Protein AF-A0A8T4V2X8-F1 (afdb_monomer)

Foldseek 3Di:
DFQWKDLLVQQKTWGLAFDDFQAFPQCQQVVLVVVQWFFAQQQSVLSVLLLLLCVVVVNHWIARSVPRLPDTDDDPVSVVSCCQAFQCPPNHAKEFHFWAWAAACPAVVRIKIFGPWHQDPNHTDGPDIGGHHAADPDWFWAFSVAADPSNHGHGHDPDRDADTSGTAGEADADHQFGWIWGNPPHTYTHNHDDDPPRHSGDRPSGYGGRIMHRRPPSVVSVVVSVVVVVPD

Sequence (232 aa):
MSNSILVPQYGMGITQREMGLRRKWIDEPHHLDRYRLVMPVVPVFTRHFLNMIEAYNGNFELRPSDNFENSKLYGKRVRNLYDYFVIGNNGGSDTFLDAYFEPNEDGFMGLQVKSEHRFECGTVVAKNVELLEECLDQICFADLDSLNEQGFPTKMSEVQKYERGKNIYFVPPESGKVVRFRSYPVNVLNCRSIGPDDKPTNMDYRLGVLGCSEIPGFAQRWANSRSRKVYK

pLDDT: mean 89.95, std 12.82, range [40.84, 98.75]

Radius of gyration: 17.53 Å; Cα contacts (8 Å, |Δi|>4): 528; chains: 1; bounding box: 56×40×38 Å

Nearest PDB structures (foldseek):
  5bzc-assembly1_A  TM=2.252E-01  e=7.094E+00  Mus musculus

Structure (mmCIF, N/CA/C/O backbone):
data_AF-A0A8T4V2X8-F1
#
_entry.id   AF-A0A8T4V2X8-F1
#
loop_
_atom_site.group_PDB
_atom_site.id
_atom_site.type_symbol
_atom_site.label_atom_id
_atom_site.label_alt_id
_atom_site.label_comp_id
_atom_site.label_asym_id
_atom_site.label_entity_id
_atom_site.label_seq_id
_atom_site.pdbx_PDB_ins_code
_atom_site.Cartn_x
_atom_site.Cartn_y
_atom_site.Cartn_z
_atom_site.occupancy
_atom_site.B_iso_or_equiv
_atom_site.auth_seq_id
_atom_site.auth_comp_id
_atom_site.auth_asym_id
_atom_site.auth_atom_id
_atom_site.pdbx_PDB_model_num
ATOM 1 N N . MET A 1 1 ? -2.887 -23.709 9.257 1.00 48.00 1 MET A N 1
ATOM 2 C CA . MET A 1 1 ? -3.728 -22.513 9.497 1.00 48.00 1 MET A CA 1
ATOM 3 C C . MET A 1 1 ? -3.410 -21.523 8.394 1.00 48.00 1 MET A C 1
ATOM 5 O O . MET A 1 1 ? -2.238 -21.452 8.045 1.00 48.00 1 MET A O 1
ATOM 9 N N . SER A 1 2 ? -4.396 -20.808 7.844 1.00 61.00 2 SER A N 1
ATOM 10 C CA . SER A 1 2 ? -4.108 -19.813 6.805 1.00 61.00 2 SER A CA 1
ATOM 11 C C . SER A 1 2 ? -3.163 -18.740 7.315 1.00 61.00 2 SER A C 1
ATOM 13 O O . SER A 1 2 ? -3.449 -18.097 8.330 1.00 61.00 2 SER A O 1
ATOM 15 N N . ASN A 1 3 ? -2.080 -18.519 6.578 1.00 88.56 3 ASN A N 1
ATOM 16 C CA . ASN A 1 3 ? -1.123 -17.454 6.852 1.00 88.56 3 ASN A CA 1
ATOM 17 C C . ASN A 1 3 ? -1.447 -16.166 6.085 1.00 88.56 3 ASN A C 1
ATOM 19 O O . ASN A 1 3 ? -0.721 -15.187 6.241 1.00 88.56 3 ASN A O 1
ATOM 23 N N . SER A 1 4 ? -2.531 -16.138 5.298 1.00 95.00 4 SER A N 1
ATOM 24 C CA . SER A 1 4 ? -2.945 -14.960 4.534 1.00 95.00 4 SER A CA 1
ATOM 25 C C . SER A 1 4 ? -4.431 -14.620 4.664 1.00 95.00 4 SER A C 1
ATOM 27 O O . SER A 1 4 ? -5.284 -15.455 4.989 1.00 95.00 4 SER A O 1
ATOM 29 N 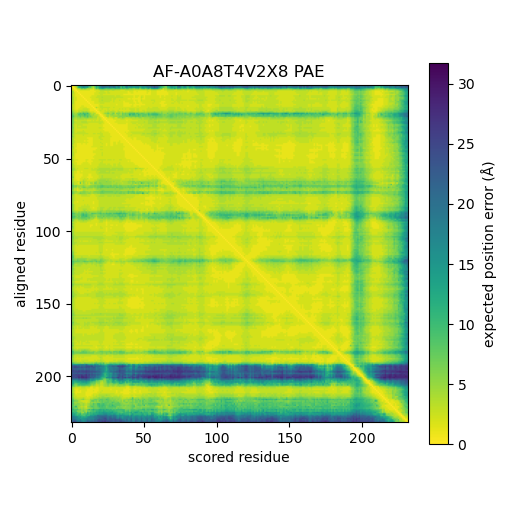N . ILE A 1 5 ? -4.719 -13.338 4.463 1.00 96.69 5 ILE A N 1
ATOM 30 C CA . ILE A 1 5 ? -6.028 -12.703 4.564 1.00 96.69 5 ILE A CA 1
ATOM 31 C C . ILE A 1 5 ? -6.504 -12.341 3.166 1.00 96.69 5 ILE A C 1
ATOM 33 O O . ILE A 1 5 ? -5.732 -11.835 2.359 1.00 96.69 5 ILE A O 1
ATOM 37 N N . LEU A 1 6 ? -7.777 -12.587 2.889 1.00 96.56 6 LEU A N 1
ATOM 38 C CA . LEU A 1 6 ? -8.413 -12.191 1.644 1.00 96.56 6 LEU A CA 1
ATOM 39 C C . LEU A 1 6 ? -8.544 -10.659 1.550 1.00 96.56 6 LEU A C 1
ATOM 41 O O . LEU A 1 6 ? -9.087 -10.020 2.452 1.00 96.56 6 LEU A O 1
ATOM 45 N N . VAL A 1 7 ? -8.142 -10.105 0.408 1.00 97.12 7 VAL A N 1
ATOM 46 C CA . VAL A 1 7 ? -8.455 -8.755 -0.069 1.00 97.12 7 VAL A CA 1
ATOM 47 C C . VAL A 1 7 ? -9.442 -8.907 -1.233 1.00 97.12 7 VAL A C 1
ATOM 49 O O . VAL A 1 7 ? -9.034 -9.075 -2.385 1.00 97.12 7 VAL A O 1
ATOM 52 N N . PRO A 1 8 ? -10.758 -8.936 -0.957 1.00 95.06 8 PRO A N 1
ATOM 53 C CA . PRO A 1 8 ? -11.739 -9.381 -1.942 1.00 95.06 8 PRO A CA 1
ATOM 54 C C . PRO A 1 8 ? -11.875 -8.443 -3.142 1.00 95.06 8 PRO A C 1
ATOM 56 O O . PRO A 1 8 ? -12.262 -8.898 -4.209 1.00 95.06 8 PRO A O 1
ATOM 59 N N . GLN A 1 9 ? -11.547 -7.161 -2.991 1.00 95.19 9 GLN A N 1
ATOM 60 C CA . GLN A 1 9 ? -11.606 -6.177 -4.074 1.00 95.19 9 GLN A CA 1
ATOM 61 C C . GLN A 1 9 ? -10.636 -6.506 -5.219 1.00 95.19 9 GLN A C 1
ATOM 63 O O . GLN A 1 9 ? -10.916 -6.158 -6.358 1.00 95.19 9 GLN A O 1
ATOM 68 N N . TYR A 1 10 ? -9.551 -7.229 -4.922 1.00 95.81 10 TYR A N 1
ATOM 69 C CA . TYR A 1 10 ? -8.527 -7.619 -5.897 1.00 95.81 10 TYR A CA 1
ATOM 70 C C . TYR A 1 10 ? -8.438 -9.136 -6.097 1.00 95.81 10 TYR A C 1
ATOM 72 O O . TYR A 1 10 ? -7.599 -9.615 -6.849 1.00 95.81 10 TYR A O 1
ATOM 80 N N . GLY A 1 11 ? -9.260 -9.926 -5.395 1.00 95.75 11 GLY A N 1
ATOM 81 C CA . GLY A 1 11 ? -9.166 -11.387 -5.438 1.00 95.75 11 GLY A CA 1
ATOM 82 C C . GLY A 1 11 ? -7.808 -11.937 -4.993 1.00 95.75 11 GLY A C 1
ATOM 83 O O . GLY A 1 11 ? -7.392 -12.999 -5.453 1.00 95.75 11 GLY A O 1
ATOM 84 N N . MET A 1 12 ? -7.122 -11.227 -4.095 1.00 96.69 12 MET A N 1
ATOM 85 C CA . MET A 1 12 ? -5.791 -11.593 -3.613 1.00 96.69 12 MET A CA 1
ATOM 86 C C . MET A 1 12 ? -5.817 -12.049 -2.156 1.00 96.69 12 MET A C 1
ATOM 88 O O . MET A 1 12 ? -6.630 -11.592 -1.356 1.00 96.69 12 MET A O 1
ATOM 92 N N . GLY A 1 13 ? -4.896 -12.932 -1.787 1.00 97.06 13 GLY A N 1
ATOM 93 C CA . GLY A 1 13 ? -4.529 -13.210 -0.405 1.00 97.06 13 GLY A CA 1
ATOM 94 C C . GLY A 1 13 ? -3.205 -12.534 -0.056 1.00 97.06 13 GLY A C 1
ATOM 95 O O . GLY A 1 13 ? -2.240 -12.719 -0.789 1.00 97.06 13 GLY A O 1
ATOM 96 N N . ILE A 1 14 ? -3.137 -11.823 1.069 1.00 97.38 14 ILE A N 1
ATOM 97 C CA . ILE A 1 14 ? -1.921 -11.165 1.587 1.00 97.38 14 ILE A CA 1
ATOM 98 C C . ILE A 1 14 ? -1.491 -11.781 2.920 1.00 97.38 14 ILE A C 1
ATOM 100 O O . ILE A 1 14 ? -2.341 -12.053 3.774 1.00 97.38 14 ILE A O 1
ATOM 104 N N . THR A 1 15 ? -0.201 -12.066 3.111 1.00 96.38 15 THR A N 1
ATOM 105 C CA . THR A 1 15 ? 0.292 -12.678 4.355 1.00 96.38 15 THR A CA 1
ATOM 106 C C . THR A 1 15 ? 0.067 -11.776 5.570 1.00 96.38 15 THR A C 1
ATOM 108 O O . THR A 1 15 ? 0.092 -10.556 5.489 1.00 96.38 15 THR A O 1
ATOM 111 N N . GLN A 1 16 ? -0.144 -12.381 6.741 1.00 94.06 16 GLN A N 1
ATOM 112 C CA . GLN A 1 16 ? -0.364 -11.655 8.008 1.00 94.06 16 GLN A CA 1
ATOM 113 C C . GLN A 1 16 ? 0.927 -11.082 8.626 1.00 94.06 16 GLN A C 1
ATOM 115 O O . GLN A 1 16 ? 0.882 -10.373 9.637 1.00 94.06 16 GLN A O 1
ATOM 120 N N . ARG A 1 17 ? 2.076 -11.478 8.076 1.00 92.81 17 ARG A N 1
ATOM 121 C CA . ARG A 1 17 ? 3.428 -11.131 8.513 1.00 92.81 17 ARG A CA 1
ATOM 122 C C . ARG A 1 17 ? 4.341 -11.038 7.301 1.00 92.81 17 ARG A C 1
ATOM 124 O O . ARG A 1 17 ? 4.113 -11.711 6.292 1.00 92.81 17 ARG A O 1
ATOM 131 N N . GLU A 1 18 ? 5.366 -10.222 7.443 1.00 92.50 18 GLU A N 1
ATOM 132 C CA . GLU A 1 18 ? 6.398 -9.987 6.457 1.00 92.50 18 GLU A CA 1
ATOM 133 C C . GLU A 1 18 ? 7.278 -11.224 6.297 1.00 92.50 18 GLU A C 1
ATOM 135 O O . GLU A 1 18 ? 7.622 -11.928 7.250 1.00 92.50 18 GLU A O 1
ATOM 140 N N . MET A 1 19 ? 7.659 -11.466 5.054 1.00 90.19 19 MET A N 1
ATOM 141 C CA . MET A 1 19 ? 8.676 -12.417 4.639 1.00 90.19 19 MET A CA 1
ATOM 142 C C . MET A 1 19 ? 9.919 -11.640 4.194 1.00 90.19 19 MET A C 1
ATOM 144 O O . MET A 1 19 ? 9.875 -10.421 4.062 1.00 90.19 19 MET A O 1
ATOM 148 N N . GLY A 1 20 ? 11.039 -12.327 3.973 1.00 79.38 20 GLY A N 1
ATOM 149 C CA . GLY A 1 20 ? 12.186 -11.691 3.316 1.00 79.38 20 GLY A CA 1
ATOM 150 C C . GLY A 1 20 ? 12.923 -10.620 4.124 1.00 79.38 20 GLY A C 1
ATOM 151 O O . GLY A 1 20 ? 13.667 -9.854 3.530 1.00 79.38 20 GLY A O 1
ATOM 152 N N . LEU A 1 21 ? 12.785 -10.582 5.458 1.00 81.00 21 LEU A N 1
ATOM 153 C CA . LEU A 1 21 ? 13.476 -9.589 6.295 1.00 81.00 21 LEU A CA 1
ATOM 154 C C . LEU A 1 21 ? 14.962 -9.444 5.921 1.00 81.00 21 LEU A C 1
ATOM 156 O O . LEU A 1 21 ? 15.661 -10.445 5.732 1.00 81.00 21 LEU A O 1
ATOM 160 N N . ARG A 1 22 ? 15.454 -8.196 5.920 1.00 80.12 22 ARG A N 1
ATOM 161 C CA . ARG A 1 22 ? 16.859 -7.831 5.631 1.00 80.12 22 ARG A CA 1
ATOM 162 C C . ARG A 1 22 ? 17.278 -8.018 4.169 1.00 80.12 22 ARG A C 1
ATOM 164 O O . ARG A 1 22 ? 18.452 -8.278 3.901 1.00 80.12 22 ARG A O 1
ATOM 171 N N . ARG A 1 23 ? 16.349 -7.879 3.225 1.00 83.12 23 ARG A N 1
ATOM 172 C CA . ARG A 1 23 ? 16.638 -7.884 1.784 1.00 83.12 23 ARG A CA 1
ATOM 173 C C . ARG A 1 23 ? 16.451 -6.501 1.173 1.00 83.12 23 ARG A C 1
ATOM 175 O O . ARG A 1 23 ? 15.811 -5.621 1.748 1.00 83.12 23 ARG A O 1
ATOM 182 N N . LYS A 1 24 ? 17.036 -6.319 -0.011 1.00 86.00 24 LYS A N 1
ATOM 183 C CA . LYS A 1 24 ? 16.758 -5.154 -0.845 1.00 86.00 24 LYS A CA 1
ATOM 184 C C . LYS A 1 24 ? 15.432 -5.364 -1.544 1.00 86.00 24 LYS A C 1
ATOM 186 O O . LYS A 1 24 ? 15.193 -6.452 -2.048 1.00 86.00 24 LYS A O 1
ATOM 191 N N . TRP A 1 25 ? 14.658 -4.292 -1.683 1.00 89.50 25 TRP A N 1
ATOM 192 C CA . TRP A 1 25 ? 13.436 -4.277 -2.492 1.00 89.50 25 TRP A CA 1
ATOM 193 C C . TRP A 1 25 ? 13.622 -4.951 -3.863 1.00 89.50 25 TRP A C 1
ATOM 195 O O . TRP A 1 25 ? 12.819 -5.787 -4.248 1.00 89.50 25 TRP A O 1
ATOM 205 N N . ILE A 1 26 ? 14.732 -4.671 -4.561 1.00 88.69 26 ILE A N 1
ATOM 206 C CA . ILE A 1 26 ? 15.006 -5.241 -5.893 1.00 88.69 26 ILE A CA 1
ATOM 207 C C . ILE A 1 26 ? 15.237 -6.761 -5.874 1.00 88.69 26 ILE A C 1
ATOM 209 O O . ILE A 1 26 ? 15.048 -7.426 -6.886 1.00 88.69 26 ILE A O 1
ATOM 213 N N . ASP A 1 27 ? 15.619 -7.326 -4.728 1.00 90.12 27 ASP A N 1
ATOM 214 C CA . ASP A 1 27 ? 15.833 -8.765 -4.566 1.00 90.12 27 ASP A CA 1
ATOM 215 C C . ASP A 1 27 ? 14.540 -9.498 -4.157 1.00 90.12 27 ASP A C 1
ATOM 217 O O . ASP A 1 27 ? 14.472 -10.729 -4.242 1.00 90.12 27 ASP A O 1
ATOM 221 N N . GLU A 1 28 ? 13.515 -8.769 -3.700 1.00 91.62 28 GLU A N 1
ATOM 222 C CA . GLU A 1 28 ? 12.270 -9.351 -3.193 1.00 91.62 28 GLU A CA 1
ATOM 223 C C . GLU A 1 28 ? 11.468 -10.097 -4.263 1.00 91.62 28 GLU A C 1
ATOM 225 O O . GLU A 1 28 ? 11.035 -11.213 -3.967 1.00 91.62 28 GLU A O 1
ATOM 230 N N . PRO A 1 29 ? 11.315 -9.605 -5.513 1.00 93.06 29 PRO A N 1
ATOM 231 C CA . PRO A 1 29 ? 10.624 -10.363 -6.556 1.00 93.06 29 PRO A CA 1
ATOM 232 C C . PRO A 1 29 ? 11.211 -11.764 -6.763 1.00 93.06 29 PRO A C 1
ATOM 234 O O . PRO A 1 29 ? 10.473 -12.743 -6.805 1.00 93.06 29 PRO A O 1
ATOM 237 N N . HIS A 1 30 ? 12.542 -11.893 -6.798 1.00 92.94 30 HIS A N 1
ATOM 238 C CA . HIS A 1 30 ? 13.211 -13.194 -6.902 1.00 92.94 30 HIS A CA 1
ATOM 239 C C . HIS A 1 30 ? 13.010 -14.055 -5.647 1.00 92.94 30 HIS A C 1
ATOM 241 O O . HIS A 1 30 ? 12.881 -15.278 -5.734 1.00 92.94 30 HIS A O 1
ATOM 247 N N . HIS A 1 31 ? 12.999 -13.449 -4.458 1.00 92.44 31 HIS A N 1
ATOM 248 C CA . HIS A 1 31 ? 12.757 -14.186 -3.223 1.00 92.44 31 HIS A CA 1
ATOM 249 C C . HIS A 1 31 ? 11.334 -14.756 -3.157 1.00 92.44 31 HIS A C 1
ATOM 251 O O . HIS A 1 31 ? 11.166 -15.928 -2.810 1.00 92.44 31 HIS A O 1
ATOM 257 N N . LEU A 1 32 ? 10.336 -13.936 -3.487 1.00 93.19 32 LEU A N 1
ATOM 258 C CA . LEU A 1 32 ? 8.915 -14.266 -3.408 1.00 93.19 32 LEU A CA 1
ATOM 259 C C . LEU A 1 32 ? 8.478 -15.242 -4.503 1.00 93.19 32 LEU A C 1
ATOM 261 O O . LEU A 1 32 ? 7.655 -16.118 -4.228 1.00 93.19 32 LEU A O 1
ATOM 265 N N . ASP A 1 33 ? 9.093 -15.179 -5.686 1.00 92.75 33 ASP A N 1
ATOM 266 C CA . ASP A 1 33 ? 8.838 -16.107 -6.794 1.00 92.75 33 ASP A CA 1
ATOM 267 C C . ASP A 1 33 ? 9.018 -17.583 -6.383 1.00 92.75 33 ASP A C 1
ATOM 269 O O . ASP A 1 33 ? 8.198 -18.441 -6.712 1.00 92.75 33 ASP A O 1
ATOM 273 N N . ARG A 1 34 ? 9.994 -17.877 -5.508 1.00 92.50 34 ARG A N 1
ATOM 274 C CA . ARG A 1 34 ? 10.227 -19.230 -4.951 1.00 92.50 34 ARG A CA 1
ATOM 275 C C . ARG A 1 34 ? 9.026 -19.804 -4.199 1.00 92.50 34 ARG A C 1
ATOM 277 O O . ARG A 1 34 ? 8.927 -21.017 -4.029 1.00 92.50 34 ARG A O 1
ATOM 284 N N . TYR A 1 35 ? 8.138 -18.934 -3.729 1.00 92.81 35 TYR A N 1
ATOM 285 C CA . TYR A 1 35 ? 6.919 -19.280 -3.006 1.00 92.81 35 TYR A CA 1
ATOM 286 C C . TYR A 1 35 ? 5.657 -19.032 -3.837 1.00 92.81 35 TYR A C 1
ATOM 288 O O . TYR A 1 35 ? 4.557 -19.194 -3.311 1.00 92.81 35 TYR A O 1
ATOM 296 N N . ARG A 1 36 ? 5.801 -18.657 -5.118 1.00 93.12 36 ARG A N 1
ATOM 297 C CA . ARG A 1 36 ? 4.710 -18.187 -5.987 1.00 93.12 36 ARG A CA 1
ATOM 298 C C . ARG A 1 36 ? 3.954 -17.011 -5.368 1.00 93.12 36 ARG A C 1
ATOM 300 O O . ARG A 1 36 ? 2.728 -16.938 -5.436 1.00 93.12 36 ARG A O 1
ATOM 307 N N . LEU A 1 37 ? 4.700 -16.133 -4.706 1.00 95.38 37 LEU A N 1
ATOM 308 C CA . LEU A 1 37 ? 4.194 -14.911 -4.106 1.00 95.38 37 LEU A CA 1
ATOM 309 C C . LEU A 1 37 ? 4.711 -13.706 -4.881 1.00 95.38 37 LEU A C 1
ATOM 311 O O . LEU A 1 37 ? 5.710 -13.777 -5.595 1.00 95.38 37 LEU A O 1
ATOM 315 N N . VAL A 1 38 ? 4.034 -12.584 -4.692 1.00 95.94 38 VAL A N 1
ATOM 316 C CA . VAL A 1 38 ? 4.392 -11.295 -5.278 1.00 95.94 38 VAL A CA 1
ATOM 317 C C . VAL A 1 38 ? 4.388 -10.218 -4.205 1.00 95.94 38 VAL A C 1
ATOM 319 O O . VAL A 1 38 ? 3.780 -10.389 -3.145 1.00 95.94 38 VAL A O 1
ATOM 322 N N . MET A 1 39 ? 5.078 -9.111 -4.455 1.00 95.88 39 MET A N 1
ATOM 323 C CA . MET A 1 39 ? 4.977 -7.947 -3.582 1.00 95.88 39 MET A CA 1
ATOM 324 C C . MET A 1 39 ? 3.577 -7.315 -3.713 1.00 95.88 39 MET A C 1
ATOM 326 O O . MET A 1 39 ? 2.982 -7.368 -4.792 1.00 95.88 39 MET A O 1
ATOM 330 N N . PRO A 1 40 ? 3.022 -6.728 -2.641 1.00 97.25 40 PRO A N 1
ATOM 331 C CA . PRO A 1 40 ? 1.753 -6.026 -2.722 1.00 97.25 40 PRO A CA 1
ATOM 332 C C . PRO A 1 40 ? 1.958 -4.704 -3.460 1.00 97.25 40 PRO A C 1
ATOM 334 O O . PRO A 1 40 ? 2.732 -3.856 -3.011 1.00 97.25 40 PRO A O 1
ATOM 337 N N . VAL A 1 41 ? 1.229 -4.491 -4.553 1.00 97.88 41 VAL A N 1
ATOM 338 C CA . VAL A 1 41 ? 1.090 -3.149 -5.128 1.00 97.88 41 VAL A CA 1
ATOM 339 C C . VAL A 1 41 ? 0.348 -2.242 -4.138 1.00 97.88 41 VAL A C 1
ATOM 341 O O . VAL A 1 41 ? -0.447 -2.713 -3.314 1.00 97.88 41 VAL A O 1
ATOM 344 N N . VAL A 1 42 ? 0.600 -0.933 -4.211 1.00 98.25 42 VAL A N 1
ATOM 345 C CA . VAL A 1 42 ? 0.008 0.072 -3.309 1.00 98.25 42 VAL A CA 1
ATOM 346 C C . VAL A 1 42 ? -1.515 -0.065 -3.154 1.00 98.25 42 VAL A C 1
ATOM 348 O O . VAL A 1 42 ? -1.956 -0.147 -2.005 1.00 98.25 42 VAL A O 1
ATOM 351 N N . PRO A 1 43 ? -2.328 -0.192 -4.224 1.00 98.25 43 PRO A N 1
ATOM 352 C CA . PRO A 1 43 ? -3.785 -0.232 -4.078 1.00 98.25 43 PRO A CA 1
ATOM 353 C C . PRO A 1 43 ? -4.300 -1.505 -3.384 1.00 98.25 43 PRO A C 1
ATOM 355 O O . PRO A 1 43 ? -5.305 -1.466 -2.664 1.00 98.25 43 PRO A O 1
ATOM 358 N N . VAL A 1 44 ? -3.594 -2.634 -3.524 1.00 98.19 44 VAL A N 1
ATOM 359 C CA . VAL A 1 44 ? -3.903 -3.880 -2.799 1.00 98.19 44 VAL A CA 1
ATOM 360 C C . VAL A 1 44 ? -3.596 -3.714 -1.313 1.00 98.19 44 VAL A C 1
ATOM 362 O O . VAL A 1 44 ? -4.413 -4.079 -0.462 1.00 98.19 44 VAL A O 1
ATOM 365 N N . PHE A 1 45 ? -2.431 -3.145 -0.993 1.00 98.00 45 PHE A N 1
ATOM 366 C CA . PHE A 1 45 ? -2.012 -2.926 0.387 1.00 98.00 45 PHE A CA 1
ATOM 367 C C . PHE A 1 45 ? -2.915 -1.930 1.119 1.00 98.00 45 PHE A C 1
ATOM 369 O O . PHE A 1 45 ? -3.400 -2.235 2.209 1.00 98.00 45 PHE A O 1
ATOM 376 N N . THR A 1 46 ? -3.181 -0.757 0.539 1.00 97.69 46 THR A N 1
ATOM 377 C CA . THR A 1 46 ? -4.008 0.266 1.194 1.00 97.69 46 THR A CA 1
ATOM 378 C C . THR A 1 46 ? -5.423 -0.241 1.416 1.00 97.69 46 THR A C 1
ATOM 380 O O . THR A 1 46 ? -5.968 -0.079 2.507 1.00 97.69 46 THR A O 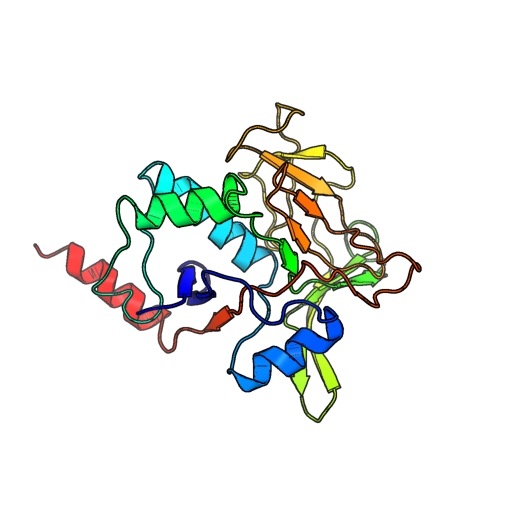1
ATOM 383 N N . ARG A 1 47 ? -5.992 -0.988 0.463 1.00 97.88 47 ARG A N 1
ATOM 384 C CA . ARG A 1 47 ? -7.282 -1.648 0.679 1.00 97.88 47 ARG A CA 1
ATOM 385 C C . ARG A 1 47 ? -7.234 -2.694 1.789 1.00 97.88 47 ARG A C 1
ATOM 387 O O . ARG A 1 47 ? -8.169 -2.770 2.582 1.00 97.88 47 ARG A O 1
ATOM 394 N N . HIS A 1 48 ? -6.174 -3.499 1.869 1.00 97.31 48 HIS A N 1
ATOM 395 C CA . HIS A 1 48 ? -5.999 -4.443 2.972 1.00 97.31 48 HIS A CA 1
ATOM 396 C C . HIS A 1 48 ? -5.966 -3.729 4.329 1.00 97.31 48 HIS A C 1
ATOM 398 O O . HIS A 1 48 ? -6.652 -4.151 5.262 1.00 97.31 48 HIS A O 1
ATOM 404 N N . PHE A 1 49 ? -5.219 -2.630 4.416 1.00 97.31 49 PHE A N 1
ATOM 405 C CA . PHE A 1 49 ? -5.118 -1.793 5.605 1.00 97.31 49 PHE A CA 1
ATOM 406 C C . PHE A 1 49 ? -6.481 -1.209 6.018 1.00 97.31 49 PHE A C 1
ATOM 408 O O . PHE A 1 49 ? -6.878 -1.354 7.175 1.00 97.31 49 PHE A O 1
ATOM 415 N N . LEU A 1 50 ? -7.252 -0.653 5.076 1.00 97.69 50 LEU A N 1
ATOM 416 C CA . LEU A 1 50 ? -8.610 -0.153 5.334 1.00 97.69 50 LEU A CA 1
ATOM 417 C C . LEU A 1 50 ? -9.557 -1.267 5.801 1.00 97.69 50 LEU A C 1
ATOM 419 O O . LEU A 1 50 ? -10.243 -1.107 6.809 1.00 97.69 50 LEU A O 1
ATOM 423 N N . ASN A 1 51 ? -9.518 -2.440 5.158 1.00 96.94 51 ASN A N 1
ATOM 424 C CA . ASN A 1 51 ? -10.313 -3.596 5.578 1.00 96.94 51 ASN A CA 1
ATOM 425 C C . ASN A 1 51 ? -9.998 -4.006 7.039 1.00 96.94 51 ASN A C 1
ATOM 427 O O . ASN A 1 51 ? -10.892 -4.485 7.738 1.00 96.94 51 ASN A O 1
ATOM 431 N N . MET A 1 52 ? -8.755 -3.836 7.531 1.00 96.19 52 MET A N 1
ATOM 432 C CA . MET A 1 52 ? -8.416 -4.087 8.947 1.00 96.19 52 MET A CA 1
ATOM 433 C C . MET A 1 52 ? -9.113 -3.098 9.885 1.00 96.19 52 MET A C 1
ATOM 435 O O . MET A 1 52 ? -9.634 -3.509 10.924 1.00 96.19 52 MET A O 1
ATOM 439 N N . ILE A 1 53 ? -9.110 -1.811 9.530 1.00 96.94 53 ILE A N 1
ATOM 440 C CA . ILE A 1 53 ? -9.753 -0.744 10.307 1.00 96.94 53 ILE A CA 1
ATOM 441 C C . ILE A 1 53 ? -11.262 -0.985 10.360 1.00 96.94 53 ILE A C 1
ATOM 443 O O . ILE A 1 53 ? -11.848 -1.045 11.443 1.00 96.94 53 ILE A O 1
ATOM 447 N N . GLU A 1 54 ? -11.887 -1.201 9.203 1.00 97.00 54 GLU A N 1
ATOM 448 C CA . GLU A 1 54 ? -13.319 -1.477 9.104 1.00 97.00 54 GLU A CA 1
ATOM 449 C C . GLU A 1 54 ? -13.708 -2.726 9.902 1.00 97.00 54 GLU A C 1
ATOM 451 O O . GLU A 1 54 ? -14.707 -2.720 10.621 1.00 97.00 54 GLU A O 1
ATOM 456 N N . ALA A 1 55 ? -12.907 -3.791 9.834 1.00 96.62 55 ALA A N 1
ATOM 457 C CA . ALA A 1 55 ? -13.188 -5.021 10.561 1.00 96.62 55 ALA A CA 1
ATOM 458 C C . ALA A 1 55 ? -13.058 -4.873 12.076 1.00 96.62 55 ALA A C 1
ATOM 460 O O . ALA A 1 55 ? -13.858 -5.447 12.816 1.00 96.62 55 ALA A O 1
ATOM 461 N N . TYR A 1 56 ? -12.081 -4.098 12.551 1.00 96.50 56 TYR A N 1
ATOM 462 C CA . TYR A 1 56 ? -11.957 -3.778 13.972 1.00 96.50 56 TYR A CA 1
ATOM 463 C C . TYR A 1 56 ? -13.183 -3.012 14.488 1.00 96.50 56 TYR A C 1
ATOM 465 O O . TYR A 1 56 ? -13.661 -3.288 15.588 1.00 96.50 56 TYR A O 1
ATOM 473 N N . ASN A 1 57 ? -13.738 -2.128 13.657 1.00 95.75 57 ASN A N 1
ATOM 474 C CA . ASN A 1 57 ? -14.960 -1.376 13.945 1.00 95.75 57 ASN A CA 1
ATOM 475 C C . ASN A 1 57 ? -16.254 -2.187 13.735 1.00 95.75 57 ASN A C 1
ATOM 477 O O . ASN A 1 57 ? -17.338 -1.678 13.999 1.00 95.75 57 ASN A O 1
ATOM 481 N N . GLY A 1 58 ? -16.164 -3.442 13.279 1.00 95.19 58 GLY A N 1
ATOM 482 C CA . GLY A 1 58 ? -17.322 -4.307 13.028 1.00 95.19 58 GLY A CA 1
ATOM 483 C C . GLY A 1 58 ? -18.037 -4.064 11.693 1.00 95.19 58 GLY A C 1
ATOM 484 O O . GLY A 1 58 ? -19.081 -4.665 11.455 1.00 95.19 58 GLY A O 1
ATOM 485 N N . ASN A 1 59 ? -17.467 -3.241 10.810 1.00 96.25 59 ASN A N 1
ATOM 486 C CA . ASN A 1 59 ? -18.049 -2.863 9.517 1.00 96.25 59 ASN A CA 1
ATOM 487 C C . ASN A 1 59 ? -17.610 -3.777 8.359 1.00 96.25 59 ASN A C 1
ATOM 489 O O . ASN A 1 59 ? -18.179 -3.709 7.272 1.00 96.25 59 ASN A O 1
ATOM 493 N N . PHE A 1 60 ? -16.625 -4.654 8.582 1.00 95.56 60 PHE A N 1
ATOM 494 C CA . PHE A 1 60 ? -16.110 -5.572 7.565 1.00 95.56 60 PHE A CA 1
ATOM 495 C C . PHE A 1 60 ? -15.785 -6.963 8.130 1.00 95.56 60 PHE A C 1
ATOM 497 O O . PHE A 1 60 ? -15.329 -7.117 9.262 1.00 95.56 60 PHE A O 1
ATOM 504 N N . GLU A 1 61 ? -15.992 -8.011 7.327 1.00 95.19 61 GLU A N 1
ATOM 505 C CA . GLU A 1 61 ? -15.687 -9.396 7.708 1.00 95.19 61 GLU A CA 1
ATOM 506 C C . GLU A 1 61 ? -14.346 -9.851 7.113 1.00 95.19 61 GLU A C 1
ATOM 508 O O . GLU A 1 61 ? -14.282 -10.234 5.942 1.00 95.19 61 GLU A O 1
ATOM 513 N N . LEU A 1 62 ? -13.285 -9.905 7.926 1.00 95.56 62 LEU A N 1
ATOM 514 C CA . LEU A 1 62 ? -12.020 -10.507 7.489 1.00 95.56 62 LEU A CA 1
ATOM 515 C C . LEU A 1 62 ? -12.145 -12.013 7.324 1.00 95.56 62 LEU A C 1
ATOM 517 O O . LEU A 1 62 ? -12.734 -12.715 8.151 1.00 95.56 62 LEU A O 1
ATOM 521 N N . ARG A 1 63 ? -11.531 -12.526 6.261 1.00 95.31 63 ARG A N 1
ATOM 522 C CA . ARG A 1 63 ? -11.572 -13.941 5.899 1.00 95.31 63 ARG A CA 1
ATOM 523 C C . ARG A 1 63 ? -10.165 -14.437 5.576 1.00 95.31 63 ARG A C 1
ATOM 525 O O . ARG A 1 63 ? -9.397 -13.698 4.963 1.00 95.31 63 ARG A O 1
ATOM 532 N N . PRO A 1 64 ? -9.804 -15.664 5.981 1.00 94.94 64 PRO A N 1
ATOM 533 C CA . PRO A 1 64 ? -8.586 -16.288 5.488 1.00 94.94 64 PRO A CA 1
ATOM 534 C C . PRO A 1 64 ? -8.721 -16.560 3.984 1.00 94.94 64 PRO A C 1
ATOM 536 O O . PRO A 1 64 ? -9.798 -16.924 3.522 1.00 94.94 64 PRO A O 1
ATOM 539 N N . SER A 1 65 ? -7.644 -16.383 3.226 1.00 93.38 65 SER A N 1
ATOM 540 C CA . SER A 1 65 ? -7.613 -16.573 1.764 1.00 93.38 65 SER A CA 1
ATOM 541 C C . SER A 1 65 ? -7.855 -18.025 1.312 1.00 93.38 65 SER A C 1
ATOM 543 O O . SER A 1 65 ? -8.506 -18.250 0.297 1.00 93.38 65 SER A O 1
ATOM 545 N N . ASP A 1 66 ? -7.371 -19.018 2.059 1.00 89.94 66 ASP A N 1
ATOM 546 C CA . ASP A 1 66 ? -7.457 -20.446 1.718 1.00 89.94 66 ASP A CA 1
ATOM 547 C C . ASP A 1 66 ? -8.871 -21.034 1.889 1.00 89.94 66 ASP A C 1
ATOM 549 O O . ASP A 1 66 ? -9.257 -21.970 1.191 1.00 89.94 66 ASP A O 1
ATOM 553 N N . ASN A 1 67 ? -9.666 -20.465 2.795 1.00 87.81 67 ASN A N 1
ATOM 554 C CA . ASN A 1 67 ? -10.991 -20.952 3.165 1.00 87.81 67 ASN A CA 1
ATOM 555 C C . ASN A 1 67 ? -11.989 -19.799 3.347 1.00 87.81 67 ASN A C 1
ATOM 557 O O . ASN A 1 67 ? -12.792 -19.778 4.286 1.00 87.81 67 ASN A O 1
ATOM 561 N N . PHE A 1 68 ? -11.933 -18.810 2.454 1.00 88.00 68 PHE A N 1
ATOM 562 C CA . PHE A 1 68 ? -12.756 -17.609 2.583 1.00 88.00 68 PHE A CA 1
ATOM 563 C C . PHE A 1 68 ? -14.259 -17.887 2.483 1.00 88.00 68 PHE A C 1
ATOM 565 O O . PHE A 1 68 ? -15.048 -17.093 2.978 1.00 88.00 68 PHE A O 1
ATOM 572 N N . GLU A 1 69 ? -14.692 -18.985 1.863 1.00 86.25 69 GLU A N 1
ATOM 573 C CA . GLU A 1 69 ? -16.119 -19.306 1.724 1.00 86.25 69 GLU A CA 1
ATOM 574 C C . GLU A 1 69 ? -16.751 -19.706 3.062 1.00 86.25 69 GLU A C 1
ATOM 576 O O . GLU A 1 69 ? -17.874 -19.294 3.362 1.00 86.25 69 GLU A O 1
ATOM 581 N N . ASN A 1 70 ? -16.009 -20.448 3.889 1.00 86.88 70 ASN A N 1
ATOM 582 C CA . ASN A 1 70 ? -16.551 -21.109 5.079 1.00 86.88 70 ASN A CA 1
ATOM 583 C C . ASN A 1 70 ? -16.011 -20.543 6.393 1.00 86.88 70 ASN A C 1
ATOM 585 O O . ASN A 1 70 ? -16.531 -20.869 7.458 1.00 86.88 70 ASN A O 1
ATOM 589 N N . SER A 1 71 ? -14.972 -19.707 6.343 1.00 89.62 71 SER A N 1
ATOM 590 C CA . SER A 1 71 ? -14.319 -19.181 7.536 1.00 89.62 71 SER A CA 1
ATOM 591 C C . SER A 1 71 ? -14.308 -17.661 7.551 1.00 89.62 71 SER A C 1
ATOM 593 O O . SER A 1 71 ? -14.112 -17.002 6.532 1.00 89.62 71 SER A O 1
ATOM 595 N N . LYS A 1 72 ? -14.447 -17.108 8.755 1.00 91.88 72 LYS A N 1
ATOM 596 C CA . LYS A 1 72 ? -14.218 -15.692 9.042 1.00 91.88 72 LYS A CA 1
ATOM 597 C C . LYS A 1 72 ? -13.323 -15.561 10.264 1.00 91.88 72 LYS A C 1
ATOM 599 O O . LYS A 1 72 ? -13.226 -16.482 11.077 1.00 91.88 72 LYS A O 1
ATOM 604 N N . LEU A 1 73 ? -12.647 -14.431 10.377 1.00 91.31 73 LEU A N 1
ATOM 605 C CA . LEU A 1 73 ? -11.868 -14.084 11.554 1.00 91.31 73 LEU A CA 1
ATOM 606 C C . LEU A 1 73 ? -12.732 -13.266 12.508 1.00 91.31 73 LEU A C 1
ATOM 608 O O . LEU A 1 73 ? -13.496 -12.410 12.078 1.00 91.31 73 LEU A O 1
ATOM 612 N N . TYR A 1 74 ? -12.586 -13.523 13.806 1.00 91.25 74 TYR A N 1
ATOM 613 C CA . TYR A 1 74 ? -13.361 -12.851 14.845 1.00 91.25 74 TYR A CA 1
ATOM 614 C C . TYR A 1 74 ? -12.500 -1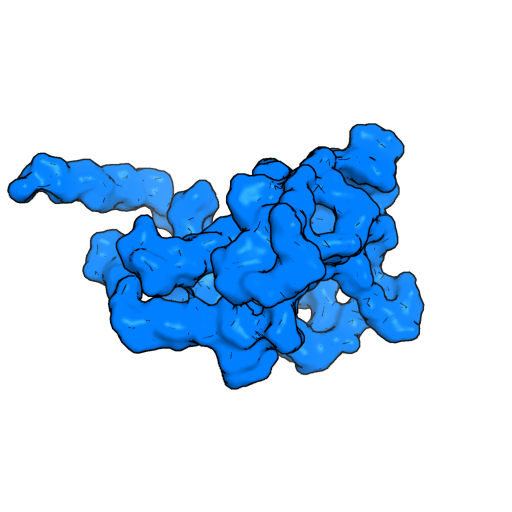2.507 16.061 1.00 91.25 74 TYR A C 1
ATOM 616 O O . TYR A 1 74 ? -11.421 -13.079 16.273 1.00 91.25 74 TYR A O 1
ATOM 624 N N . GLY A 1 75 ? -13.020 -11.589 16.881 1.00 92.06 75 GLY A N 1
ATOM 625 C CA . GLY A 1 75 ? -12.543 -11.293 18.230 1.00 92.06 75 GLY A CA 1
ATOM 626 C C . GLY A 1 75 ? -11.041 -11.025 18.291 1.00 92.06 75 GLY A C 1
ATOM 627 O O . GLY A 1 75 ? -10.524 -10.120 17.638 1.00 92.06 75 GLY A O 1
ATOM 628 N N . LYS A 1 76 ? -10.327 -11.849 19.067 1.00 93.69 76 LYS A N 1
ATOM 629 C CA . LYS A 1 76 ? -8.886 -11.698 19.313 1.00 93.69 76 LYS A CA 1
ATOM 630 C C . LYS A 1 76 ? -8.046 -11.699 18.031 1.00 93.69 76 LYS A C 1
ATOM 632 O O . LYS A 1 76 ? -7.031 -11.019 17.988 1.00 93.69 76 LYS A O 1
ATOM 637 N N . ARG A 1 77 ? -8.449 -12.420 16.978 1.00 92.44 77 ARG A N 1
ATOM 638 C CA . ARG A 1 77 ? -7.674 -12.456 15.724 1.00 92.44 77 ARG A CA 1
ATOM 639 C C . ARG A 1 77 ? -7.729 -11.132 14.968 1.00 92.44 77 ARG A C 1
ATOM 641 O O . ARG A 1 77 ? -6.684 -10.643 14.564 1.00 92.44 77 ARG A O 1
ATOM 648 N N . VAL A 1 78 ? -8.921 -10.551 14.825 1.00 95.31 78 VAL A N 1
ATOM 649 C CA . VAL A 1 78 ? -9.099 -9.231 14.194 1.00 95.31 78 VAL A CA 1
ATOM 650 C C . VAL A 1 78 ? -8.344 -8.169 14.989 1.00 95.31 78 VAL A C 1
ATOM 652 O O . VAL A 1 78 ? -7.569 -7.414 14.414 1.00 95.31 78 VAL A O 1
ATOM 655 N N . ARG A 1 79 ? -8.479 -8.188 16.323 1.00 95.25 79 ARG A N 1
ATOM 656 C CA . ARG A 1 79 ? -7.738 -7.285 17.212 1.00 95.25 79 ARG A CA 1
ATOM 657 C C . ARG A 1 79 ? -6.226 -7.416 17.043 1.00 95.25 79 ARG A C 1
ATOM 659 O O . ARG A 1 79 ? -5.566 -6.410 16.864 1.00 95.25 79 ARG A O 1
ATOM 666 N N . ASN A 1 80 ? -5.677 -8.630 17.025 1.00 94.25 80 ASN A N 1
ATOM 667 C CA . ASN A 1 80 ? -4.233 -8.825 16.861 1.00 94.25 80 ASN A CA 1
ATOM 668 C C . ASN A 1 80 ? -3.701 -8.291 15.518 1.00 94.25 80 ASN A C 1
ATOM 670 O O . ASN A 1 80 ? -2.569 -7.814 15.463 1.00 94.25 80 ASN A O 1
ATOM 674 N N . LEU A 1 81 ? -4.482 -8.403 14.439 1.00 94.12 81 LEU A N 1
ATOM 675 C CA . LEU A 1 81 ? -4.111 -7.848 13.135 1.00 94.12 81 LEU A CA 1
ATOM 676 C C . LEU A 1 81 ? -4.179 -6.318 13.152 1.00 94.12 81 LEU A C 1
ATOM 678 O O . LEU A 1 81 ? -3.235 -5.669 12.714 1.00 94.12 81 LEU A O 1
ATOM 682 N N . TYR A 1 82 ? -5.243 -5.749 13.721 1.00 95.25 82 TYR A N 1
ATOM 683 C CA . TYR A 1 82 ? -5.372 -4.304 13.914 1.00 95.25 82 TYR A CA 1
ATOM 684 C C . TYR A 1 82 ? -4.229 -3.739 14.770 1.00 95.25 82 TYR A C 1
ATOM 686 O O . TYR A 1 82 ? -3.579 -2.768 14.393 1.00 95.25 82 TYR A O 1
ATOM 694 N N . ASP A 1 83 ? -3.915 -4.393 15.885 1.00 94.00 83 ASP A N 1
ATOM 695 C CA . ASP A 1 83 ? -2.822 -4.011 16.772 1.00 94.00 83 ASP A CA 1
ATOM 696 C C . ASP A 1 83 ? -1.474 -4.017 16.034 1.00 94.00 83 ASP A C 1
ATOM 698 O O . ASP A 1 83 ? -0.637 -3.148 16.262 1.00 94.00 83 ASP A O 1
ATOM 702 N N . TYR A 1 84 ? -1.264 -4.967 15.123 1.00 92.38 84 TYR A N 1
ATOM 703 C CA . TYR A 1 84 ? -0.038 -5.065 14.338 1.00 92.38 84 TYR A CA 1
ATOM 704 C C . TYR A 1 84 ? 0.066 -3.989 13.248 1.00 92.38 84 TYR A C 1
ATOM 706 O O . TYR A 1 84 ? 1.058 -3.262 13.176 1.00 92.38 84 TYR A O 1
ATOM 714 N N . PHE A 1 85 ? -0.968 -3.865 12.414 1.00 90.81 85 PHE A N 1
ATOM 715 C CA . PHE A 1 85 ? -0.943 -3.000 11.234 1.00 90.81 85 PHE A CA 1
ATOM 716 C C . PHE A 1 85 ? -1.282 -1.543 11.533 1.00 90.81 85 PHE A C 1
ATOM 718 O O . PHE A 1 85 ? -0.772 -0.666 10.850 1.00 90.81 85 PHE A O 1
ATOM 725 N N . VAL A 1 86 ? -2.136 -1.274 12.524 1.00 91.25 86 VAL A N 1
ATOM 726 C CA . VAL A 1 86 ? -2.695 0.066 12.772 1.00 91.25 86 VAL A CA 1
ATOM 727 C C . VAL A 1 86 ? -2.138 0.700 14.046 1.00 91.25 86 VAL A C 1
ATOM 729 O O . VAL A 1 86 ? -1.916 1.911 14.074 1.00 91.25 86 VAL A O 1
ATOM 732 N N . ILE A 1 87 ? -1.925 -0.088 15.109 1.00 91.12 87 ILE A N 1
ATOM 733 C CA . ILE A 1 87 ? -1.352 0.421 16.371 1.00 91.12 87 ILE A CA 1
ATOM 734 C C . ILE A 1 87 ? 0.182 0.371 16.362 1.00 91.12 87 ILE A C 1
ATOM 736 O O . ILE A 1 87 ? 0.809 1.239 16.969 1.00 91.12 87 ILE A O 1
ATOM 740 N N . GLY A 1 88 ? 0.774 -0.632 15.709 1.00 86.44 88 GLY A N 1
ATOM 741 C CA . GLY A 1 88 ? 2.219 -0.865 15.730 1.00 86.44 88 GLY A CA 1
ATOM 742 C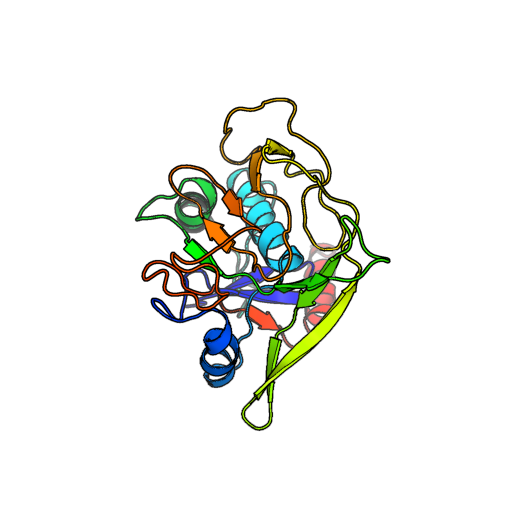 C . GLY A 1 88 ? 2.705 -1.704 16.922 1.00 86.44 88 GLY A C 1
ATOM 743 O O . GLY A 1 88 ? 3.868 -1.615 17.312 1.00 86.44 88 GLY A O 1
ATOM 744 N N . ASN A 1 89 ? 1.837 -2.512 17.542 1.00 83.44 89 ASN A N 1
ATOM 745 C CA . ASN A 1 89 ? 2.228 -3.406 18.638 1.00 83.44 89 ASN A CA 1
ATOM 746 C C . ASN A 1 89 ? 3.198 -4.497 18.153 1.00 83.44 89 ASN A C 1
ATOM 748 O O . ASN A 1 89 ? 3.105 -4.981 17.026 1.00 83.44 89 ASN A O 1
ATOM 752 N N . ASN A 1 90 ? 4.089 -4.946 19.046 1.00 80.00 90 ASN A N 1
ATOM 753 C CA . ASN A 1 90 ? 5.143 -5.933 18.760 1.00 80.00 90 ASN A CA 1
ATOM 754 C C . ASN A 1 90 ? 6.122 -5.502 17.650 1.00 80.00 90 ASN A C 1
ATOM 756 O O . ASN A 1 90 ? 6.576 -6.338 16.875 1.00 80.00 90 ASN A O 1
ATOM 760 N N . GLY A 1 91 ? 6.442 -4.207 17.580 1.00 80.38 91 GLY A N 1
ATOM 761 C CA . GLY A 1 91 ? 7.360 -3.644 16.583 1.00 80.38 91 GLY A CA 1
ATOM 762 C C . GLY A 1 91 ? 6.678 -3.151 15.306 1.00 80.38 91 GLY A C 1
ATOM 763 O O . GLY A 1 91 ? 7.335 -2.498 14.504 1.00 80.38 91 GLY A O 1
ATOM 764 N N . GLY A 1 92 ? 5.372 -3.397 15.160 1.00 84.94 92 GLY A N 1
ATOM 765 C CA . GLY A 1 92 ? 4.593 -2.978 14.002 1.00 84.94 92 GLY A CA 1
ATOM 766 C C . GLY A 1 92 ? 4.916 -3.756 12.731 1.00 84.94 92 GLY A C 1
ATOM 767 O O . GLY A 1 92 ? 5.592 -4.781 12.762 1.00 84.94 92 GLY A O 1
ATOM 768 N N . SER A 1 93 ? 4.372 -3.257 11.627 1.00 89.12 93 SER A N 1
ATOM 769 C CA . SER A 1 93 ? 4.559 -3.756 10.278 1.00 89.12 93 SER A CA 1
ATOM 770 C C . SER A 1 93 ? 5.386 -2.746 9.503 1.00 89.12 93 SER A C 1
ATOM 772 O O . SER A 1 93 ? 5.004 -1.580 9.386 1.00 89.12 93 SER A O 1
ATOM 774 N N . ASP A 1 94 ? 6.511 -3.224 8.996 1.00 90.25 94 ASP A N 1
ATOM 775 C CA . ASP A 1 94 ? 7.515 -2.470 8.262 1.00 90.25 94 ASP A CA 1
ATOM 776 C C . ASP A 1 94 ? 7.713 -3.237 6.944 1.00 90.25 94 ASP A C 1
ATOM 778 O O . ASP A 1 94 ? 8.454 -4.220 6.873 1.00 90.25 94 ASP A O 1
ATOM 782 N N . THR A 1 95 ? 6.997 -2.817 5.896 1.00 93.06 95 THR A N 1
ATOM 783 C CA . THR A 1 95 ? 6.921 -3.555 4.625 1.00 93.06 95 THR A CA 1
ATOM 784 C C . THR A 1 95 ? 7.255 -2.684 3.423 1.00 93.06 95 THR A C 1
ATOM 786 O O . THR A 1 95 ? 6.833 -1.530 3.315 1.00 93.06 95 THR A O 1
ATOM 789 N N . PHE A 1 96 ? 7.975 -3.267 2.474 1.00 93.69 96 PHE A N 1
ATOM 790 C CA . PHE A 1 96 ? 8.062 -2.754 1.114 1.00 93.69 96 PHE A CA 1
ATOM 791 C C . PHE A 1 96 ? 6.748 -2.976 0.361 1.00 93.69 96 PHE A C 1
ATOM 793 O O . PHE A 1 96 ? 6.076 -3.989 0.577 1.00 93.69 96 PHE A O 1
ATOM 800 N N . LEU A 1 97 ? 6.411 -2.035 -0.526 1.00 95.81 97 LEU A N 1
ATOM 801 C CA . LEU A 1 97 ? 5.324 -2.152 -1.499 1.00 95.81 97 LEU A CA 1
ATOM 802 C C . LEU A 1 97 ? 5.897 -2.129 -2.924 1.00 95.81 97 LEU A C 1
ATOM 804 O O . LEU A 1 97 ? 6.990 -1.615 -3.169 1.00 95.81 97 LEU A O 1
ATOM 808 N N . ASP A 1 98 ? 5.155 -2.687 -3.872 1.00 96.12 98 ASP A N 1
ATOM 809 C CA . ASP A 1 98 ? 5.556 -2.812 -5.272 1.00 96.12 98 ASP A CA 1
ATOM 810 C C . ASP A 1 98 ? 5.224 -1.559 -6.085 1.00 96.12 98 ASP A C 1
ATOM 812 O O . ASP A 1 98 ? 4.298 -1.546 -6.894 1.00 96.12 98 ASP A O 1
ATOM 816 N N . ALA A 1 99 ? 5.952 -0.480 -5.815 1.00 96.44 99 ALA A N 1
ATOM 817 C CA . ALA A 1 99 ? 5.865 0.759 -6.576 1.00 96.44 99 ALA A CA 1
ATOM 818 C C . ALA A 1 99 ? 7.234 1.440 -6.607 1.00 96.44 99 ALA A C 1
ATOM 820 O O . ALA A 1 99 ? 7.767 1.811 -5.558 1.00 96.44 99 ALA A O 1
ATOM 821 N N . TYR A 1 100 ? 7.782 1.586 -7.811 1.00 95.56 100 TYR A N 1
ATOM 822 C CA . TYR A 1 100 ? 9.014 2.306 -8.115 1.00 95.56 100 TYR A CA 1
ATOM 823 C C . TYR A 1 100 ? 8.700 3.483 -9.037 1.00 95.56 100 TYR A C 1
ATOM 825 O O . TYR A 1 100 ? 8.027 3.300 -10.049 1.00 95.56 100 TYR A O 1
ATOM 833 N N . PHE A 1 101 ? 9.175 4.678 -8.697 1.00 96.06 101 PHE A N 1
ATOM 834 C CA . PHE A 1 101 ? 8.883 5.885 -9.470 1.00 96.06 101 PHE A CA 1
ATOM 835 C C . PHE A 1 101 ? 10.034 6.246 -10.403 1.00 96.06 101 PHE A C 1
ATOM 837 O O . PHE A 1 101 ? 11.195 6.290 -9.990 1.00 96.06 101 PHE A O 1
ATOM 844 N N . GLU A 1 102 ? 9.705 6.577 -11.646 1.00 95.56 102 GLU A N 1
ATOM 845 C CA . GLU A 1 102 ? 10.655 7.038 -12.658 1.00 95.56 102 GLU A CA 1
ATOM 846 C C . GLU A 1 102 ? 10.196 8.349 -13.296 1.00 95.56 102 GLU A C 1
ATOM 848 O O . GLU A 1 102 ? 8.994 8.605 -13.328 1.00 95.56 102 GLU A O 1
ATOM 853 N N . PRO A 1 103 ? 11.116 9.166 -13.841 1.00 97.69 103 PRO A N 1
ATOM 854 C CA . PRO A 1 103 ? 10.749 10.357 -14.598 1.00 97.69 103 PRO A CA 1
ATOM 855 C C . PRO A 1 103 ? 9.869 10.029 -15.808 1.00 97.69 103 PRO A C 1
ATOM 857 O O . PRO A 1 103 ? 10.201 9.145 -16.599 1.00 97.69 103 PRO A O 1
ATOM 860 N N . ASN A 1 104 ? 8.787 10.783 -15.968 1.00 98.25 104 ASN A N 1
ATOM 861 C CA . ASN A 1 104 ? 7.959 10.828 -17.168 1.00 98.25 104 ASN A CA 1
ATOM 862 C C . ASN A 1 104 ? 7.183 12.156 -17.184 1.00 98.25 104 ASN A C 1
ATOM 864 O O . ASN A 1 104 ? 6.374 12.392 -16.292 1.00 98.25 104 ASN A O 1
ATOM 868 N N . GLU A 1 105 ? 7.426 13.018 -18.173 1.00 98.00 105 GLU A N 1
ATOM 869 C CA . GLU A 1 105 ? 6.880 14.387 -18.217 1.00 98.00 105 GLU A CA 1
ATOM 870 C C . GLU A 1 105 ? 5.344 14.453 -18.248 1.00 98.00 105 GLU A C 1
ATOM 872 O O . GLU A 1 105 ? 4.780 15.452 -17.807 1.00 98.00 105 GLU A O 1
ATOM 877 N N . ASP A 1 106 ? 4.674 13.393 -18.709 1.00 98.25 106 ASP A N 1
ATOM 878 C CA . ASP A 1 106 ? 3.215 13.354 -18.852 1.00 98.25 106 ASP A CA 1
ATOM 879 C C . ASP A 1 106 ? 2.484 12.971 -17.555 1.00 98.25 106 ASP A C 1
ATOM 881 O O . ASP A 1 106 ? 1.273 13.162 -17.439 1.00 98.25 106 ASP A O 1
ATOM 885 N N . GLY A 1 107 ? 3.190 12.393 -16.582 1.00 98.38 107 GLY A N 1
ATOM 886 C CA . GLY A 1 107 ? 2.584 11.954 -15.330 1.00 98.38 107 GLY A CA 1
ATOM 887 C C . GLY A 1 107 ? 2.587 13.032 -14.251 1.00 98.38 107 GLY A C 1
ATOM 888 O O . GLY A 1 107 ? 3.328 14.017 -14.310 1.00 98.38 107 GLY A O 1
ATOM 889 N N . PHE A 1 108 ? 1.764 12.847 -13.219 1.00 98.50 108 PHE A N 1
ATOM 890 C CA . PHE A 1 108 ? 1.719 13.763 -12.085 1.00 98.50 108 PHE A CA 1
ATOM 891 C C . PHE A 1 108 ? 3.111 13.907 -11.453 1.00 98.50 108 PHE A C 1
ATOM 893 O O . PHE A 1 108 ? 3.865 12.940 -11.345 1.00 98.50 108 PHE A O 1
ATOM 900 N N . MET A 1 109 ? 3.488 15.135 -11.085 1.00 97.94 109 MET A N 1
ATOM 901 C CA . MET A 1 109 ? 4.844 15.478 -10.618 1.00 97.94 109 MET A CA 1
ATOM 902 C C . MET A 1 109 ? 5.979 15.098 -11.597 1.00 97.94 109 MET A C 1
ATOM 904 O O . MET A 1 109 ? 7.138 15.020 -11.186 1.00 97.94 109 MET A O 1
ATOM 908 N N . GLY A 1 110 ? 5.673 14.872 -12.879 1.00 98.31 110 GLY A N 1
ATOM 909 C CA . GLY A 1 110 ? 6.638 14.413 -13.875 1.00 98.31 110 GLY A CA 1
ATOM 910 C C . GLY A 1 110 ? 7.109 12.977 -13.631 1.00 98.31 110 GLY A C 1
ATOM 911 O O . GLY A 1 110 ? 8.287 12.678 -13.852 1.00 98.31 110 GLY A O 1
ATOM 912 N N . LEU A 1 111 ? 6.231 12.100 -13.128 1.00 98.50 111 LEU A N 1
ATOM 913 C CA . LEU A 1 111 ? 6.562 10.722 -12.763 1.00 98.50 111 LEU A CA 1
ATOM 914 C C . LEU A 1 111 ? 5.633 9.681 -13.400 1.00 98.50 111 LEU A C 1
ATOM 916 O O . LEU A 1 111 ? 4.441 9.891 -13.579 1.00 98.50 111 LEU A O 1
ATOM 920 N N . GLN A 1 112 ? 6.175 8.491 -13.631 1.00 98.44 112 GLN A N 1
ATOM 921 C CA . GLN A 1 112 ? 5.425 7.253 -13.840 1.00 98.44 112 GLN A CA 1
ATOM 922 C C . GLN A 1 112 ? 5.692 6.280 -12.688 1.00 98.44 112 GLN A C 1
ATOM 924 O O . GLN A 1 112 ? 6.742 6.342 -12.039 1.00 98.44 112 GLN A O 1
ATOM 929 N N . VAL A 1 113 ? 4.769 5.352 -12.455 1.00 98.12 113 VAL A N 1
ATOM 930 C CA . VAL A 1 113 ? 4.922 4.262 -11.492 1.00 98.12 113 VAL A CA 1
ATOM 931 C C . VAL A 1 113 ? 5.120 2.937 -12.223 1.00 98.12 113 VAL A C 1
ATOM 933 O O . VAL A 1 113 ? 4.339 2.533 -13.083 1.00 98.12 113 VAL A O 1
ATOM 936 N N . LYS A 1 114 ? 6.191 2.237 -11.859 1.00 97.69 114 LYS A N 1
ATOM 937 C CA . LYS A 1 114 ? 6.445 0.847 -12.225 1.00 97.69 114 LYS A CA 1
ATOM 938 C C . LYS A 1 114 ? 6.019 -0.047 -11.077 1.00 97.69 114 LYS A C 1
ATOM 940 O O . LYS A 1 114 ? 6.432 0.167 -9.935 1.00 97.69 114 LYS A O 1
ATOM 945 N N . SER A 1 115 ? 5.222 -1.057 -11.375 1.00 97.50 115 SER A N 1
ATOM 946 C CA . SER A 1 115 ? 4.695 -1.995 -10.389 1.00 97.50 115 SER A CA 1
ATOM 947 C C . SER A 1 115 ? 4.588 -3.401 -10.979 1.00 97.50 115 SER A C 1
ATOM 949 O O . SER A 1 115 ? 4.981 -3.657 -12.123 1.00 97.50 115 SER A O 1
ATOM 951 N N . GLU A 1 116 ? 4.111 -4.337 -10.162 1.00 96.56 116 GLU A N 1
ATOM 952 C CA . GLU A 1 116 ? 4.040 -5.756 -10.499 1.00 96.56 116 GLU A CA 1
ATOM 953 C C . GLU A 1 116 ? 5.389 -6.321 -10.952 1.00 96.56 116 GLU A C 1
ATOM 955 O O . GLU A 1 116 ? 5.499 -7.007 -11.970 1.00 96.56 116 GLU A O 1
ATOM 960 N N . HIS A 1 117 ? 6.445 -6.032 -10.196 1.00 96.12 117 HIS A N 1
ATOM 961 C CA . HIS A 1 117 ? 7.762 -6.562 -10.499 1.00 96.12 117 HIS A CA 1
ATOM 962 C C . HIS A 1 117 ? 7.757 -8.088 -10.339 1.00 96.12 117 HIS A C 1
ATOM 964 O O . HIS A 1 117 ? 7.309 -8.647 -9.329 1.00 96.12 117 HIS A O 1
ATOM 970 N N . ARG A 1 118 ? 8.237 -8.783 -11.370 1.00 93.94 118 ARG A N 1
ATOM 971 C CA . ARG A 1 118 ? 8.354 -10.244 -11.439 1.00 93.94 118 ARG A CA 1
ATOM 972 C C . ARG A 1 118 ? 9.787 -10.632 -11.744 1.00 93.94 118 ARG A C 1
ATO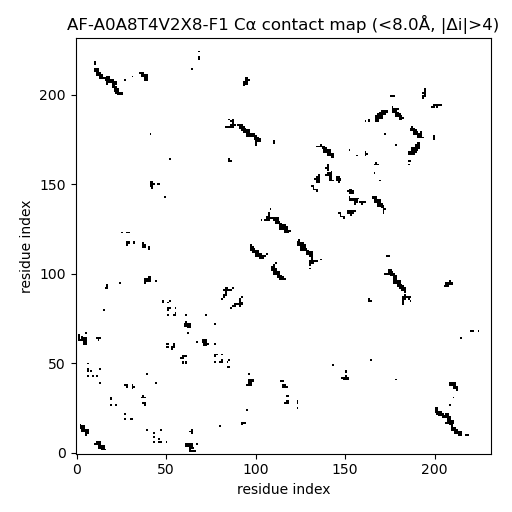M 974 O O . ARG A 1 118 ? 10.503 -9.891 -12.412 1.00 93.94 118 ARG A O 1
ATOM 981 N N . PHE A 1 119 ? 10.196 -11.793 -11.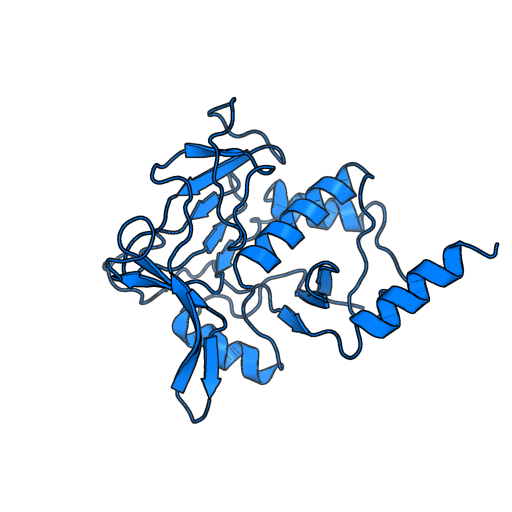250 1.00 93.81 119 PHE A N 1
ATOM 982 C CA . PHE A 1 119 ? 11.474 -12.380 -11.618 1.00 93.81 119 PHE A CA 1
ATOM 983 C C . PHE A 1 119 ? 11.279 -13.299 -12.823 1.00 93.81 119 PHE A C 1
ATOM 985 O O . PHE A 1 119 ? 10.613 -14.323 -12.727 1.00 93.81 119 PHE A O 1
ATOM 992 N N . GLU A 1 120 ? 11.848 -12.928 -13.964 1.00 91.94 120 GLU A N 1
ATOM 993 C CA . GLU A 1 120 ? 11.704 -13.648 -15.225 1.00 91.94 120 GLU A CA 1
ATOM 994 C C . GLU A 1 120 ? 13.056 -13.777 -15.908 1.00 91.94 120 GLU A C 1
ATOM 996 O O . GLU A 1 120 ? 13.804 -12.811 -16.012 1.00 91.94 120 GLU A O 1
ATOM 1001 N N . CYS A 1 121 ? 13.391 -14.980 -16.377 1.00 89.69 121 CYS A N 1
ATOM 1002 C CA . CYS A 1 121 ? 14.628 -15.227 -17.127 1.00 89.69 121 CYS A CA 1
ATOM 1003 C C . CYS A 1 121 ? 15.909 -14.692 -16.443 1.00 89.69 121 CYS A C 1
ATOM 1005 O O . CYS A 1 121 ? 16.866 -14.316 -17.116 1.00 89.69 121 CYS A O 1
ATOM 1007 N N . GLY A 1 122 ? 15.944 -14.679 -15.106 1.00 88.38 122 GLY A N 1
ATOM 1008 C CA . GLY A 1 122 ? 17.098 -14.209 -14.338 1.00 88.38 122 GLY A CA 1
ATOM 1009 C C . GLY A 1 122 ? 17.122 -12.705 -14.050 1.00 88.38 122 GLY A C 1
ATOM 1010 O O . GLY A 1 122 ? 18.061 -12.243 -13.402 1.00 88.38 122 GLY A O 1
ATOM 1011 N N . THR A 1 123 ? 16.120 -11.940 -14.488 1.00 92.06 123 THR A N 1
ATOM 1012 C CA . THR A 1 123 ? 16.028 -10.490 -14.277 1.00 92.06 123 THR A CA 1
ATOM 1013 C C . THR A 1 123 ? 14.706 -10.095 -13.626 1.00 92.06 123 THR A C 1
ATOM 1015 O O . THR A 1 123 ? 13.733 -10.846 -13.632 1.00 92.06 123 THR A O 1
ATOM 1018 N N . VAL A 1 124 ? 14.675 -8.913 -13.008 1.00 91.50 124 VAL A N 1
ATOM 1019 C CA . VAL A 1 124 ? 13.446 -8.335 -12.455 1.00 91.50 124 VAL A CA 1
ATOM 1020 C C . VAL A 1 124 ? 12.832 -7.405 -13.493 1.00 91.50 124 VAL A C 1
ATOM 1022 O O . VAL A 1 124 ? 13.506 -6.502 -13.987 1.00 91.50 124 VAL A O 1
ATOM 1025 N N . VAL A 1 125 ? 11.558 -7.622 -13.815 1.00 94.31 125 VAL A N 1
ATOM 1026 C CA . VAL A 1 125 ? 10.819 -6.886 -14.846 1.00 94.31 125 VAL A CA 1
ATOM 1027 C C . VAL A 1 125 ? 9.514 -6.364 -14.256 1.00 94.31 125 VAL A C 1
ATOM 1029 O O . VAL A 1 125 ? 8.777 -7.127 -13.637 1.00 94.31 125 VAL A O 1
ATOM 1032 N N . ALA A 1 126 ? 9.221 -5.078 -14.455 1.00 96.44 126 ALA A N 1
ATOM 1033 C CA . ALA A 1 126 ? 7.918 -4.498 -14.133 1.00 96.44 126 ALA A CA 1
ATOM 1034 C C . ALA A 1 126 ? 6.880 -4.965 -15.159 1.00 96.44 126 ALA A C 1
ATOM 1036 O O . ALA A 1 126 ? 7.118 -4.846 -16.364 1.00 96.44 126 ALA A O 1
ATOM 1037 N N . LYS A 1 127 ? 5.744 -5.498 -14.703 1.00 96.94 127 LYS A N 1
ATOM 1038 C CA . LYS A 1 127 ? 4.633 -5.876 -15.593 1.00 96.94 127 LYS A CA 1
ATOM 1039 C C . LYS A 1 127 ? 3.644 -4.759 -15.832 1.00 96.94 127 LYS A C 1
ATOM 1041 O O . LYS A 1 127 ? 2.975 -4.778 -16.860 1.00 96.94 127 LYS A O 1
ATOM 1046 N 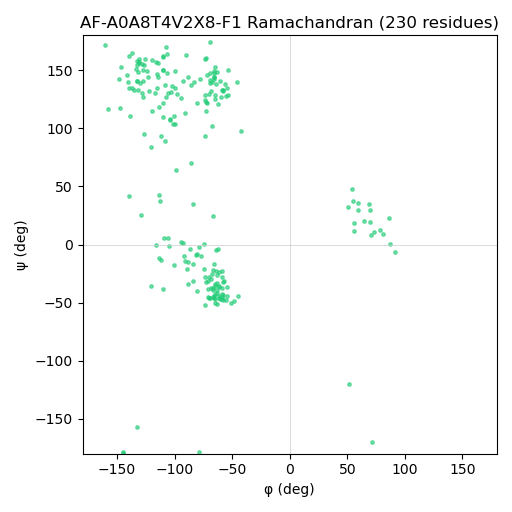N . ASN A 1 128 ? 3.623 -3.781 -14.938 1.00 97.31 128 ASN A N 1
ATOM 1047 C CA . ASN A 1 128 ? 2.785 -2.614 -15.065 1.00 97.31 128 ASN A CA 1
ATOM 1048 C C . ASN A 1 128 ? 3.636 -1.337 -15.046 1.00 97.31 128 ASN A C 1
ATOM 1050 O O . ASN A 1 128 ? 4.526 -1.184 -14.203 1.00 97.31 128 ASN A O 1
ATOM 1054 N N . VAL A 1 129 ? 3.376 -0.444 -16.001 1.00 98.19 129 VAL A N 1
ATOM 1055 C CA . VAL A 1 129 ? 4.024 0.865 -16.136 1.00 98.19 129 VAL A CA 1
ATOM 1056 C C . VAL A 1 129 ? 2.945 1.866 -16.522 1.00 98.19 129 VAL A C 1
ATOM 1058 O O . VAL A 1 129 ? 2.425 1.814 -17.634 1.00 98.19 129 VAL A O 1
ATOM 1061 N N . GLU A 1 130 ? 2.614 2.766 -15.606 1.00 98.25 130 GLU A N 1
ATOM 1062 C CA . GLU A 1 130 ? 1.513 3.720 -15.755 1.00 98.25 130 GLU A CA 1
ATOM 1063 C C . GLU A 1 130 ? 1.978 5.120 -15.354 1.00 98.25 130 GLU A C 1
ATOM 1065 O O . GLU A 1 130 ? 2.863 5.271 -14.509 1.00 98.25 130 GLU A O 1
ATOM 1070 N N . LEU A 1 131 ? 1.382 6.157 -15.946 1.00 98.75 131 LEU A N 1
ATOM 1071 C CA . LEU A 1 131 ? 1.604 7.533 -15.497 1.00 98.75 131 LEU A CA 1
ATOM 1072 C C . LEU A 1 131 ? 1.156 7.670 -14.039 1.00 98.75 131 LEU A C 1
ATOM 1074 O O . LEU A 1 131 ? 0.147 7.083 -13.648 1.00 98.75 131 LEU A O 1
ATOM 1078 N N . LEU A 1 132 ? 1.899 8.423 -13.225 1.00 98.69 132 LEU A N 1
ATOM 1079 C CA . LEU A 1 132 ? 1.465 8.703 -11.860 1.00 98.69 132 LEU A CA 1
ATOM 1080 C C . LEU A 1 132 ? 0.176 9.531 -11.921 1.00 98.69 132 LEU A C 1
ATOM 1082 O O . LEU A 1 132 ? 0.137 10.576 -12.572 1.00 98.69 132 LEU A O 1
ATOM 1086 N N . GLU A 1 133 ? -0.871 9.057 -11.257 1.00 98.62 133 GLU A N 1
ATOM 1087 C CA . GLU A 1 133 ? -2.120 9.796 -11.097 1.00 98.62 133 GLU A CA 1
ATOM 1088 C C . GLU A 1 133 ? -1.957 10.942 -10.095 1.00 98.62 133 GLU A C 1
ATOM 1090 O O . GLU A 1 133 ? -1.073 10.917 -9.236 1.00 98.62 133 GLU A O 1
ATOM 1095 N N . GLU A 1 134 ? -2.849 11.933 -10.164 1.00 98.62 134 GLU A N 1
ATOM 1096 C CA . GLU A 1 134 ? -2.890 13.012 -9.177 1.00 98.62 134 GLU A CA 1
ATOM 1097 C C . GLU A 1 134 ? -2.978 12.439 -7.754 1.00 98.62 134 GLU A C 1
ATOM 1099 O O . GLU A 1 134 ? -3.812 11.582 -7.445 1.00 98.62 134 GLU A O 1
ATOM 1104 N N . CYS A 1 135 ? -2.082 12.903 -6.887 1.00 98.62 135 CYS A N 1
ATOM 1105 C CA . CYS A 1 135 ? -2.043 12.593 -5.465 1.00 98.62 135 CYS A CA 1
ATOM 1106 C C . CYS A 1 135 ? -1.561 13.827 -4.692 1.00 98.62 135 CYS A C 1
ATOM 1108 O O . CYS A 1 135 ? -1.296 14.878 -5.269 1.00 98.62 135 CYS A O 1
ATOM 1110 N N . LEU A 1 136 ? -1.423 13.729 -3.373 1.00 98.56 136 LEU A N 1
ATOM 1111 C CA . LEU A 1 136 ? -0.796 14.803 -2.602 1.00 98.56 136 LEU A CA 1
ATOM 1112 C C . LEU A 1 136 ? 0.677 14.963 -3.020 1.00 98.56 136 LEU A C 1
ATOM 1114 O O . LEU A 1 136 ? 1.394 13.979 -3.186 1.00 98.56 136 LEU A O 1
ATOM 1118 N N . ASP A 1 137 ? 1.141 16.198 -3.160 1.00 97.81 137 ASP A N 1
ATOM 1119 C CA . ASP A 1 137 ? 2.512 16.551 -3.565 1.00 97.81 137 ASP A CA 1
ATOM 1120 C C . ASP A 1 137 ? 3.376 17.048 -2.391 1.00 97.81 137 ASP A C 1
ATOM 1122 O O . ASP A 1 137 ? 4.575 17.309 -2.532 1.00 97.81 137 ASP A O 1
ATOM 1126 N N . GLN A 1 138 ? 2.786 17.116 -1.196 1.00 97.12 138 GLN A N 1
ATOM 1127 C CA . GLN A 1 138 ? 3.425 17.579 0.028 1.00 97.12 138 GLN A CA 1
ATOM 1128 C C . GLN A 1 138 ? 3.311 16.570 1.173 1.00 97.12 138 GLN A C 1
ATOM 1130 O O . GLN A 1 138 ? 2.389 15.756 1.255 1.00 97.12 138 GLN A O 1
ATOM 1135 N N . ILE A 1 139 ? 4.267 16.651 2.098 1.00 97.88 139 ILE A N 1
ATOM 1136 C CA . ILE A 1 139 ? 4.287 15.819 3.301 1.00 97.88 139 ILE A CA 1
ATOM 1137 C C . ILE A 1 139 ? 3.178 16.284 4.248 1.00 97.88 139 ILE A C 1
ATOM 1139 O O . ILE A 1 139 ? 3.176 17.437 4.677 1.00 97.88 139 ILE A O 1
ATOM 1143 N N . CYS A 1 140 ? 2.254 15.395 4.605 1.00 98.25 140 CYS A N 1
ATOM 1144 C CA . CYS A 1 140 ? 1.105 15.742 5.442 1.00 98.25 140 CYS A CA 1
ATOM 1145 C C . CYS A 1 140 ? 0.465 14.511 6.093 1.00 98.25 140 CYS A C 1
ATOM 1147 O O . CYS A 1 140 ? 0.801 13.373 5.770 1.00 98.25 140 CYS A O 1
ATOM 1149 N N . PHE A 1 141 ? -0.482 14.729 7.008 1.00 98.62 141 PHE A N 1
ATOM 1150 C CA . PHE A 1 141 ? -1.447 13.682 7.339 1.00 98.62 141 PHE A CA 1
ATOM 1151 C C . PHE A 1 141 ? -2.540 13.675 6.276 1.00 98.62 141 PHE A C 1
ATOM 1153 O O . PHE A 1 141 ? -3.205 14.690 6.063 1.00 98.62 141 PHE A O 1
ATOM 1160 N N . ALA A 1 142 ? -2.710 12.541 5.611 1.00 98.50 142 ALA A N 1
ATOM 1161 C CA . ALA A 1 142 ? -3.669 12.356 4.538 1.00 98.50 142 ALA A CA 1
ATOM 1162 C C . ALA A 1 142 ? -4.938 11.657 5.029 1.00 98.50 142 ALA A C 1
ATOM 1164 O O . ALA A 1 142 ? -4.895 10.848 5.963 1.00 98.50 142 ALA A O 1
ATOM 1165 N N . ASP A 1 143 ? -6.053 11.993 4.391 1.00 98.06 143 ASP A N 1
ATOM 1166 C CA . ASP A 1 143 ? -7.337 11.337 4.590 1.00 98.06 143 ASP A CA 1
ATOM 1167 C C . ASP A 1 143 ? -7.301 9.918 4.000 1.00 98.06 143 ASP A C 1
ATOM 1169 O O . ASP A 1 143 ? -6.889 9.713 2.857 1.00 98.06 143 ASP A O 1
ATOM 1173 N N . LEU A 1 144 ? -7.711 8.933 4.799 1.00 96.88 144 LEU A N 1
ATOM 1174 C CA . LEU A 1 144 ? -7.758 7.529 4.396 1.00 96.88 144 LEU A CA 1
ATOM 1175 C C . LEU A 1 144 ? -8.916 7.220 3.439 1.00 96.88 144 LEU A C 1
ATOM 1177 O O . LEU A 1 144 ? -8.835 6.232 2.706 1.00 96.88 144 LEU A O 1
ATOM 1181 N N . ASP A 1 145 ? -9.950 8.061 3.414 1.00 96.38 145 ASP A N 1
ATOM 1182 C CA . ASP A 1 145 ? -11.125 7.884 2.556 1.00 96.38 145 ASP A CA 1
ATOM 1183 C C . ASP A 1 145 ? -10.930 8.484 1.152 1.00 96.38 145 ASP A C 1
ATOM 1185 O O . ASP A 1 145 ? -11.778 8.319 0.273 1.00 96.38 145 ASP A O 1
ATOM 1189 N N . SER A 1 146 ? -9.796 9.149 0.910 1.00 97.56 146 SER A N 1
ATOM 1190 C CA . SER A 1 146 ? -9.500 9.837 -0.346 1.00 97.56 146 SER A CA 1
ATOM 1191 C C . SER A 1 146 ? -8.239 9.275 -0.994 1.00 97.56 146 SER A C 1
ATOM 1193 O O . SER A 1 146 ? -7.155 9.832 -0.832 1.00 97.56 146 SER A O 1
ATOM 1195 N N . LEU A 1 147 ? -8.386 8.177 -1.737 1.00 98.25 147 LEU A N 1
ATOM 1196 C CA . LEU A 1 147 ? -7.317 7.539 -2.514 1.00 98.25 147 LEU A CA 1
ATOM 1197 C C . LEU A 1 147 ? -7.627 7.607 -4.021 1.00 98.25 147 LEU A C 1
ATOM 1199 O O . LEU A 1 147 ? -8.796 7.528 -4.401 1.00 98.25 147 LEU A O 1
ATOM 1203 N N . ASN A 1 148 ? -6.599 7.721 -4.863 1.00 98.44 148 ASN A N 1
ATOM 1204 C CA . ASN A 1 148 ? -6.706 7.506 -6.313 1.00 98.44 148 ASN A CA 1
ATOM 1205 C C . ASN A 1 148 ? -6.712 5.998 -6.663 1.00 98.44 148 ASN A C 1
ATOM 1207 O O . ASN A 1 148 ? -6.682 5.151 -5.760 1.00 98.44 148 ASN A O 1
ATOM 1211 N N . GLU A 1 149 ? 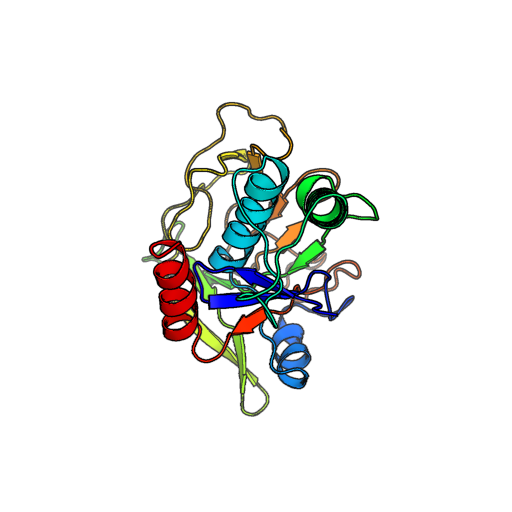-6.778 5.632 -7.948 1.00 97.88 149 GLU A N 1
ATOM 1212 C CA . GLU A 1 149 ? -6.881 4.220 -8.365 1.00 97.88 149 GLU A CA 1
ATOM 1213 C C . GLU A 1 149 ? -5.576 3.455 -8.107 1.00 97.88 149 GLU A C 1
ATOM 1215 O O . GLU A 1 149 ? -5.590 2.274 -7.752 1.00 97.88 149 GLU A O 1
ATOM 1220 N N . GLN A 1 150 ? -4.449 4.169 -8.134 1.00 98.19 150 GLN A N 1
ATOM 1221 C CA . GLN A 1 150 ? -3.132 3.676 -7.725 1.00 98.19 150 GLN A CA 1
ATOM 1222 C C . GLN A 1 150 ? -2.972 3.559 -6.195 1.00 98.19 150 GLN A C 1
ATOM 1224 O O . GLN A 1 150 ? -1.932 3.124 -5.697 1.00 98.19 150 GLN A O 1
ATOM 1229 N N . GLY A 1 151 ? -4.005 3.902 -5.420 1.00 98.12 151 GLY A N 1
ATOM 1230 C CA . GLY A 1 151 ? -4.041 3.753 -3.969 1.00 98.12 151 GLY A CA 1
ATOM 1231 C C . GLY A 1 151 ? -3.276 4.826 -3.194 1.00 98.12 151 GLY A C 1
ATOM 1232 O O . GLY A 1 151 ? -3.058 4.640 -1.995 1.00 98.12 151 GLY A O 1
ATOM 1233 N N . PHE A 1 152 ? -2.870 5.925 -3.833 1.00 98.50 152 PHE A N 1
ATOM 1234 C CA . PHE A 1 152 ? -2.213 7.057 -3.178 1.00 98.50 152 PHE A CA 1
ATOM 1235 C C . PHE A 1 152 ? -3.234 8.082 -2.669 1.00 98.50 152 PHE A C 1
ATOM 1237 O O . PHE A 1 152 ? -4.247 8.310 -3.330 1.00 98.50 152 PHE A O 1
ATOM 1244 N N . PRO A 1 153 ? -2.991 8.734 -1.518 1.00 98.50 153 PRO A N 1
ATOM 1245 C CA . PRO A 1 153 ? -3.912 9.734 -1.000 1.00 98.50 153 PRO A CA 1
ATOM 1246 C C . PRO A 1 153 ? -3.987 11.001 -1.855 1.00 98.50 153 PRO A C 1
ATOM 1248 O O . PRO A 1 153 ? -2.965 11.521 -2.300 1.00 98.50 153 PRO A O 1
ATOM 1251 N N . THR A 1 154 ? -5.198 11.531 -2.021 1.00 98.69 154 THR A N 1
ATOM 1252 C CA . THR A 1 154 ? -5.507 12.717 -2.843 1.00 98.69 154 THR A CA 1
ATOM 1253 C C . THR A 1 154 ? -5.950 13.928 -2.027 1.00 98.69 154 THR A C 1
ATOM 1255 O O . THR A 1 154 ? -5.991 15.038 -2.549 1.00 98.69 154 THR A O 1
ATOM 1258 N N . LYS A 1 155 ? -6.272 13.750 -0.738 1.00 98.62 155 LYS A N 1
ATOM 1259 C CA . LYS A 1 155 ? -6.686 14.845 0.152 1.00 98.62 155 LYS A CA 1
ATOM 1260 C C . LYS A 1 155 ? -5.953 14.813 1.480 1.00 98.62 155 LYS A C 1
ATOM 1262 O O . LYS A 1 155 ? -5.748 13.761 2.088 1.00 98.62 155 LYS A O 1
ATOM 1267 N N . MET A 1 156 ? -5.597 16.002 1.954 1.00 98.62 156 MET A N 1
ATOM 1268 C CA . MET A 1 156 ? -5.121 16.185 3.317 1.00 98.62 156 MET A CA 1
ATOM 1269 C C . MET A 1 156 ? -6.248 15.883 4.303 1.00 98.62 156 MET A C 1
ATOM 1271 O O . MET A 1 156 ? -7.400 16.239 4.069 1.00 98.62 156 MET A O 1
ATOM 1275 N N . SER A 1 157 ? -5.899 15.288 5.439 1.00 98.50 157 SER A N 1
ATOM 1276 C CA . SER A 1 157 ? -6.809 15.170 6.573 1.00 98.50 157 SER A CA 1
ATOM 1277 C C . SER A 1 157 ? -7.116 16.555 7.151 1.00 98.50 157 SER A C 1
ATOM 1279 O O . SER A 1 157 ? -6.226 17.403 7.255 1.00 98.50 157 SER A O 1
ATOM 1281 N N . GLU A 1 158 ? -8.344 16.773 7.620 1.00 97.81 158 GLU A N 1
ATOM 1282 C CA . GLU A 1 158 ? -8.694 17.977 8.390 1.00 97.81 158 GLU A CA 1
ATOM 1283 C C . GLU A 1 158 ? -7.838 18.110 9.664 1.00 97.81 158 GLU A C 1
ATOM 1285 O O . GLU A 1 158 ? -7.557 19.214 10.135 1.00 97.81 158 GLU A O 1
ATOM 1290 N N . VAL A 1 159 ? -7.370 16.979 10.204 1.00 97.69 159 VAL A N 1
ATOM 1291 C CA . VAL A 1 159 ? -6.512 16.919 11.387 1.00 97.69 159 VAL A CA 1
ATOM 1292 C C . VAL A 1 159 ? -5.075 16.621 10.963 1.00 97.69 159 VAL A C 1
ATOM 1294 O O . VAL A 1 159 ? -4.719 15.491 10.641 1.00 97.69 159 VAL A O 1
ATOM 1297 N N . GLN A 1 160 ? -4.200 17.624 11.052 1.00 97.44 160 GLN A N 1
ATOM 1298 C CA . GLN A 1 160 ? -2.759 17.486 10.773 1.00 97.44 160 GLN A CA 1
ATOM 1299 C C . GLN A 1 160 ? -1.951 16.957 11.975 1.00 97.44 160 GLN A C 1
ATOM 1301 O O . GLN A 1 160 ? -0.802 17.329 12.210 1.00 97.44 160 GLN A O 1
ATOM 1306 N N . LYS A 1 161 ? -2.565 16.063 12.751 1.00 96.94 161 LYS A N 1
ATOM 1307 C CA . LYS A 1 161 ? -1.940 15.265 13.811 1.00 96.94 161 LYS A CA 1
ATOM 1308 C C . LYS A 1 161 ? -2.360 13.818 13.621 1.00 96.94 161 LYS A C 1
ATOM 1310 O O . LYS A 1 161 ? -3.476 13.559 13.184 1.00 96.94 161 LYS A O 1
ATOM 1315 N N . TYR A 1 162 ? -1.486 12.888 13.990 1.00 96.25 162 TYR A N 1
ATOM 1316 C CA . TYR A 1 162 ? -1.785 11.473 13.824 1.00 96.25 162 TYR A CA 1
ATOM 1317 C C . TYR A 1 162 ? -3.001 11.048 14.658 1.00 96.25 162 TYR A C 1
ATOM 1319 O O . TYR A 1 162 ? -2.974 11.119 15.889 1.00 96.25 162 TYR A O 1
ATOM 1327 N N . GLU A 1 163 ? -4.029 10.542 13.984 1.00 95.44 163 GLU A N 1
ATOM 1328 C CA . GLU A 1 163 ? -5.183 9.893 14.587 1.00 95.44 163 GLU A CA 1
ATOM 1329 C C . GLU A 1 163 ? -5.274 8.449 14.084 1.00 95.44 163 GLU A C 1
ATOM 1331 O O . GLU A 1 163 ? -5.493 8.177 12.900 1.00 95.44 163 GLU A O 1
ATOM 1336 N N . ARG A 1 164 ? -5.099 7.498 15.010 1.00 92.88 164 ARG A N 1
ATOM 1337 C CA . ARG A 1 164 ? -5.061 6.064 14.694 1.00 92.88 164 ARG A CA 1
ATOM 1338 C C . ARG A 1 164 ? -6.313 5.629 13.939 1.00 92.88 164 ARG A C 1
ATOM 1340 O O . ARG A 1 164 ? -7.426 5.840 14.415 1.00 92.88 164 ARG A O 1
ATOM 1347 N N . GLY A 1 165 ? -6.098 4.976 12.800 1.00 92.81 165 GLY A N 1
ATOM 1348 C CA . GLY A 1 165 ? -7.168 4.445 11.957 1.00 92.81 165 GLY A CA 1
ATOM 1349 C C . GLY A 1 165 ? -8.001 5.504 11.229 1.00 92.81 165 GLY A C 1
ATOM 1350 O O . GLY A 1 165 ? -9.008 5.138 10.638 1.00 92.81 165 GLY A O 1
ATOM 1351 N N . LYS A 1 166 ? -7.608 6.784 11.270 1.00 95.88 166 LYS A N 1
ATOM 1352 C CA . LYS A 1 166 ? -8.321 7.879 10.595 1.00 95.88 166 LYS A CA 1
ATOM 1353 C C . LYS A 1 166 ? -7.469 8.626 9.578 1.00 95.88 166 LYS A C 1
ATOM 1355 O O . LYS A 1 166 ? -7.980 9.047 8.552 1.00 95.88 166 LYS A O 1
ATOM 1360 N N . ASN A 1 167 ? -6.179 8.796 9.854 1.00 98.00 167 ASN A N 1
ATOM 1361 C CA . ASN A 1 167 ? -5.252 9.403 8.910 1.00 98.00 167 ASN A CA 1
ATOM 1362 C C . ASN A 1 167 ? -3.927 8.641 8.863 1.00 98.00 167 ASN A C 1
ATOM 1364 O O . ASN A 1 167 ? -3.618 7.800 9.716 1.00 98.00 167 ASN A O 1
ATOM 1368 N N . ILE A 1 168 ? -3.151 8.926 7.824 1.00 97.88 168 ILE A N 1
ATOM 1369 C CA . ILE A 1 168 ? -1.828 8.349 7.607 1.00 97.88 168 ILE A CA 1
ATOM 1370 C C . ILE A 1 168 ? -0.837 9.461 7.307 1.00 97.88 168 ILE A C 1
ATOM 1372 O O . ILE A 1 168 ? -1.157 10.408 6.594 1.00 97.88 168 ILE A O 1
ATOM 1376 N N . TYR A 1 169 ? 0.369 9.369 7.859 1.00 98.06 169 TYR A N 1
ATOM 1377 C CA . TYR A 1 169 ? 1.432 10.287 7.480 1.00 98.06 169 TYR A CA 1
ATOM 1378 C C . TYR A 1 169 ? 1.912 9.918 6.077 1.00 98.06 169 TYR A C 1
ATOM 1380 O O . TYR A 1 169 ? 2.424 8.820 5.850 1.00 98.06 169 TYR A O 1
ATOM 1388 N N . PHE A 1 170 ? 1.712 10.812 5.124 1.00 98.12 170 PHE A N 1
ATOM 1389 C CA . PHE A 1 170 ? 2.035 10.590 3.729 1.00 98.12 170 PHE A CA 1
ATOM 1390 C C . PHE A 1 170 ? 3.288 11.368 3.348 1.00 98.12 170 PHE A C 1
ATOM 1392 O O . PHE A 1 170 ? 3.410 12.562 3.627 1.00 98.12 170 PHE A O 1
ATOM 1399 N N . VAL A 1 171 ? 4.226 10.674 2.706 1.00 97.31 171 VAL A N 1
ATOM 1400 C CA . VAL A 1 171 ? 5.392 11.284 2.066 1.00 97.31 171 VAL A CA 1
ATOM 1401 C C . VAL A 1 171 ? 5.239 11.052 0.561 1.00 97.31 171 VAL A C 1
ATOM 1403 O O . VAL A 1 171 ? 5.191 9.885 0.159 1.00 97.31 171 VAL A O 1
ATOM 1406 N N . PRO A 1 172 ? 5.147 12.118 -0.253 1.00 97.62 172 PRO A N 1
ATOM 1407 C CA . PRO A 1 172 ? 4.733 12.032 -1.651 1.00 97.62 172 PRO A CA 1
ATOM 1408 C C . PRO A 1 172 ? 5.815 11.405 -2.542 1.00 97.62 172 PRO A C 1
ATOM 1410 O O . PRO A 1 172 ? 6.982 11.380 -2.134 1.00 97.62 172 PRO A O 1
ATOM 1413 N N . PRO A 1 173 ? 5.455 10.893 -3.734 1.00 97.12 173 PRO A N 1
ATOM 1414 C CA . PRO A 1 173 ? 6.387 10.268 -4.671 1.00 97.12 173 PRO A CA 1
ATOM 1415 C C . PRO A 1 173 ? 7.599 11.131 -5.027 1.00 97.12 173 PRO A C 1
ATOM 1417 O O . PRO A 1 173 ? 7.552 12.361 -5.018 1.00 97.12 173 PRO A O 1
ATOM 1420 N N . GLU A 1 174 ? 8.708 10.462 -5.331 1.00 94.56 174 GLU A N 1
ATOM 1421 C CA . GLU A 1 174 ? 9.951 11.088 -5.776 1.00 94.56 174 GLU A CA 1
ATOM 1422 C C . GLU A 1 174 ? 10.677 10.149 -6.743 1.00 94.56 174 GLU A C 1
ATOM 1424 O O . GLU A 1 174 ? 10.691 8.930 -6.555 1.00 94.56 174 GLU A O 1
ATOM 1429 N N . SER A 1 175 ? 11.293 10.725 -7.775 1.00 94.19 175 SER A N 1
ATOM 1430 C CA . SER A 1 175 ? 12.030 9.981 -8.796 1.00 94.19 175 SER A CA 1
ATOM 1431 C C . SER A 1 175 ? 13.110 9.072 -8.198 1.00 94.19 175 SER A C 1
ATOM 1433 O O . SER A 1 175 ? 13.881 9.462 -7.317 1.00 94.19 175 SER A O 1
ATOM 1435 N N . GLY A 1 176 ? 13.174 7.837 -8.693 1.00 91.38 176 GLY A N 1
ATOM 1436 C CA . GLY A 1 176 ? 14.150 6.837 -8.281 1.00 91.38 176 GLY A CA 1
ATOM 1437 C C . GLY A 1 176 ? 13.893 6.239 -6.897 1.00 91.38 176 GLY A C 1
ATOM 1438 O O . GLY A 1 176 ? 14.775 5.556 -6.368 1.00 91.38 176 GLY A O 1
ATOM 1439 N N . LYS A 1 177 ? 12.727 6.489 -6.290 1.00 91.56 177 LYS A N 1
ATOM 1440 C CA . LYS A 1 177 ? 12.353 5.965 -4.970 1.00 91.56 177 LYS A CA 1
ATOM 1441 C C . LYS A 1 177 ? 11.302 4.863 -5.076 1.00 91.56 177 LYS A C 1
ATOM 1443 O O . LYS A 1 177 ? 10.661 4.680 -6.108 1.00 91.56 177 LYS A O 1
ATOM 1448 N N . VAL A 1 178 ? 11.150 4.120 -3.981 1.00 92.88 178 VAL A N 1
ATOM 1449 C CA . VAL A 1 178 ? 10.124 3.082 -3.819 1.00 92.88 178 VAL A CA 1
ATOM 1450 C C . VAL A 1 178 ? 9.209 3.397 -2.644 1.00 92.88 178 VAL A C 1
ATOM 1452 O O . VAL A 1 178 ? 9.591 4.122 -1.717 1.00 92.88 178 VAL A O 1
ATOM 1455 N N . VAL A 1 179 ? 8.019 2.804 -2.657 1.00 94.81 179 VAL A N 1
ATOM 1456 C CA . VAL A 1 179 ? 7.047 2.941 -1.571 1.00 94.81 179 VAL A CA 1
ATOM 1457 C C . VAL A 1 179 ? 7.311 1.924 -0.459 1.00 94.81 179 VAL A C 1
ATOM 1459 O O . VAL A 1 179 ? 7.554 0.739 -0.698 1.00 94.81 179 VAL A O 1
ATOM 1462 N N . ARG A 1 180 ? 7.209 2.380 0.791 1.00 93.38 180 ARG A N 1
ATOM 1463 C CA . ARG A 1 180 ? 7.131 1.516 1.976 1.00 93.38 180 ARG A CA 1
ATOM 1464 C C . ARG A 1 180 ? 6.011 1.949 2.908 1.00 93.38 180 ARG A C 1
ATOM 1466 O O . ARG A 1 180 ? 5.637 3.123 2.941 1.00 93.38 180 ARG A O 1
ATOM 1473 N N . PHE A 1 181 ? 5.561 1.011 3.726 1.00 95.06 181 PHE A N 1
ATOM 1474 C CA . PHE A 1 181 ? 4.677 1.268 4.850 1.00 95.06 181 PHE A CA 1
ATOM 1475 C C . PHE A 1 181 ? 5.376 0.959 6.177 1.00 95.06 181 PHE A C 1
ATOM 1477 O O . PHE A 1 181 ? 6.160 0.014 6.267 1.00 95.06 181 PHE A O 1
ATOM 1484 N N . ARG A 1 182 ? 5.077 1.764 7.196 1.00 92.69 182 ARG A N 1
ATOM 1485 C CA . ARG A 1 182 ? 5.517 1.590 8.586 1.00 92.69 182 ARG A CA 1
ATOM 1486 C C . ARG A 1 182 ? 4.348 1.860 9.515 1.00 92.69 182 ARG A C 1
ATOM 1488 O O . ARG A 1 182 ? 3.706 2.891 9.339 1.00 92.69 182 ARG A O 1
ATOM 1495 N N . SER A 1 183 ? 4.118 1.017 10.521 1.00 92.25 183 SER A N 1
ATOM 1496 C CA . SER A 1 183 ? 3.045 1.232 11.511 1.00 92.25 183 SER A CA 1
ATOM 1497 C C . SER A 1 183 ? 3.485 1.698 12.902 1.00 92.25 183 SER A C 1
ATOM 1499 O O . SER A 1 183 ? 2.655 1.808 13.804 1.00 92.25 183 SER A O 1
ATOM 1501 N N . TYR A 1 184 ? 4.771 1.999 13.115 1.00 84.12 184 TYR A N 1
ATOM 1502 C CA . TYR A 1 184 ? 5.270 2.463 14.414 1.00 84.12 184 TYR A CA 1
ATOM 1503 C C . TYR A 1 184 ? 6.307 3.594 14.291 1.00 84.12 184 TYR A C 1
ATOM 1505 O O . TYR A 1 184 ? 7.237 3.473 13.496 1.00 84.12 184 TYR A O 1
ATOM 1513 N N . PRO A 1 185 ? 6.232 4.682 15.091 1.00 84.69 185 PRO A N 1
ATOM 1514 C CA . PRO A 1 185 ? 5.213 5.005 16.106 1.00 84.69 185 PRO A CA 1
ATOM 1515 C C . PRO A 1 185 ? 3.914 5.598 15.530 1.00 84.69 185 PRO A C 1
ATOM 1517 O O . PRO A 1 185 ? 2.940 5.786 16.258 1.00 84.69 185 PRO A O 1
ATOM 1520 N N . VAL A 1 186 ? 3.909 5.913 14.236 1.00 92.06 186 VAL A N 1
ATOM 1521 C CA . VAL A 1 186 ? 2.754 6.392 13.469 1.00 92.06 186 VAL A CA 1
ATOM 1522 C C . VAL A 1 186 ? 2.651 5.568 12.190 1.00 92.06 186 VAL A C 1
ATOM 1524 O O . VAL A 1 186 ? 3.664 5.035 11.731 1.00 92.06 186 VAL A O 1
ATOM 1527 N N . ASN A 1 187 ? 1.455 5.492 11.605 1.00 95.38 187 ASN A N 1
ATOM 1528 C CA . ASN A 1 187 ? 1.298 4.891 10.285 1.00 95.38 187 ASN A CA 1
ATOM 1529 C C . ASN A 1 187 ? 1.848 5.852 9.233 1.00 95.38 187 ASN A C 1
ATOM 1531 O O . ASN A 1 187 ? 1.429 7.011 9.171 1.00 95.38 187 ASN A O 1
ATOM 1535 N N . VAL A 1 188 ? 2.784 5.370 8.421 1.00 95.94 188 VAL A N 1
ATOM 1536 C CA . VAL A 1 188 ? 3.437 6.138 7.364 1.00 95.94 188 VAL A CA 1
ATOM 1537 C C . VAL A 1 188 ? 3.339 5.383 6.049 1.00 95.94 188 VAL A C 1
ATOM 1539 O O . VAL A 1 188 ? 3.801 4.247 5.969 1.00 95.94 188 VAL A O 1
ATOM 1542 N N . LEU A 1 189 ? 2.833 6.042 5.008 1.00 97.06 189 LEU A N 1
ATOM 1543 C CA . LEU A 1 189 ? 3.020 5.631 3.618 1.00 97.06 189 LEU A CA 1
ATOM 1544 C C . LEU A 1 189 ? 4.105 6.528 3.018 1.00 97.06 189 LEU A C 1
ATOM 1546 O O . LEU A 1 189 ? 3.885 7.715 2.777 1.00 97.06 189 LEU A O 1
ATOM 1550 N N . ASN A 1 190 ? 5.311 5.982 2.872 1.00 94.69 190 ASN A N 1
ATOM 1551 C CA . ASN A 1 190 ? 6.496 6.747 2.503 1.00 94.69 190 ASN A CA 1
ATOM 1552 C C . ASN A 1 190 ? 6.943 6.405 1.082 1.00 94.69 190 ASN A C 1
ATOM 1554 O O . ASN A 1 190 ? 7.494 5.326 0.862 1.00 94.69 190 ASN A O 1
ATOM 1558 N N . CYS A 1 191 ? 6.762 7.347 0.158 1.00 93.69 191 CYS A N 1
ATOM 1559 C CA . CYS A 1 191 ? 7.167 7.220 -1.241 1.00 93.69 191 CYS A CA 1
ATOM 1560 C C . CYS A 1 191 ? 8.561 7.810 -1.530 1.00 93.69 191 CYS A C 1
ATOM 1562 O O . CYS A 1 191 ? 9.016 7.780 -2.667 1.00 93.69 191 CYS A O 1
ATOM 1564 N N . ARG A 1 192 ? 9.258 8.316 -0.503 1.00 88.12 192 ARG A N 1
ATOM 1565 C CA . ARG A 1 192 ? 10.647 8.808 -0.555 1.00 88.12 192 ARG A CA 1
ATOM 1566 C C . ARG A 1 192 ? 11.579 7.922 0.252 1.00 88.12 192 ARG A C 1
ATOM 1568 O O . ARG A 1 192 ? 12.458 8.405 0.965 1.00 88.12 192 ARG A O 1
ATOM 1575 N N . SER A 1 193 ? 11.369 6.609 0.241 1.00 70.56 193 SER A N 1
ATOM 1576 C CA . SER A 1 193 ? 12.284 5.729 0.959 1.00 70.56 193 SER A CA 1
ATOM 1577 C C . SER A 1 193 ? 13.649 5.742 0.267 1.00 70.56 193 SER A C 1
ATOM 1579 O O . SER A 1 193 ? 13.835 5.097 -0.762 1.00 70.56 193 SER A O 1
ATOM 1581 N N . ILE A 1 194 ? 14.596 6.485 0.843 1.00 56.16 194 ILE A N 1
ATOM 1582 C CA . ILE A 1 194 ? 16.013 6.490 0.472 1.00 56.16 194 ILE A CA 1
ATOM 1583 C C . ILE A 1 194 ? 16.780 5.664 1.510 1.00 56.16 194 ILE A C 1
ATOM 1585 O O . ILE A 1 194 ? 16.534 5.782 2.714 1.00 56.16 194 ILE A O 1
ATOM 1589 N N . GLY A 1 195 ? 17.702 4.815 1.053 1.00 49.22 195 GLY A N 1
ATOM 1590 C CA . GLY A 1 195 ? 18.761 4.297 1.919 1.00 49.22 195 GLY A CA 1
ATOM 1591 C C . GLY A 1 195 ? 19.758 5.405 2.304 1.00 49.22 195 GLY A C 1
ATOM 1592 O O . GLY A 1 195 ? 19.676 6.508 1.775 1.00 49.22 195 GLY A O 1
ATOM 1593 N N . PRO A 1 196 ? 20.726 5.133 3.190 1.00 40.84 196 PRO A N 1
ATOM 1594 C CA . PRO A 1 196 ? 21.710 6.126 3.639 1.00 40.84 196 PRO A CA 1
ATOM 1595 C C . PRO A 1 196 ? 22.644 6.692 2.544 1.00 40.84 196 PRO A C 1
ATOM 1597 O O . PRO A 1 196 ? 23.392 7.613 2.844 1.00 40.84 196 PRO A O 1
ATOM 1600 N N . ASP A 1 197 ? 22.575 6.209 1.295 1.00 47.62 197 ASP A N 1
ATOM 1601 C CA . ASP A 1 197 ? 23.549 6.525 0.234 1.00 47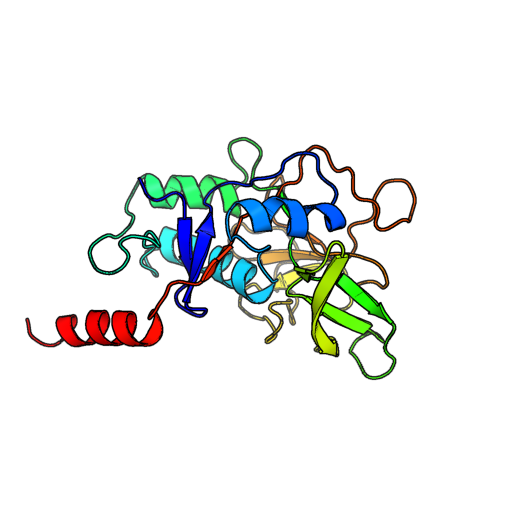.62 197 ASP A CA 1
ATOM 1602 C C . ASP A 1 197 ? 22.923 7.001 -1.098 1.00 47.62 197 ASP A C 1
ATOM 1604 O O . ASP A 1 197 ? 23.500 6.773 -2.162 1.00 47.62 197 ASP A O 1
ATOM 1608 N N . ASP A 1 198 ? 21.715 7.583 -1.089 1.00 47.59 198 ASP A N 1
ATOM 1609 C CA . ASP A 1 198 ? 21.034 8.135 -2.286 1.00 47.59 198 ASP A CA 1
ATOM 1610 C C . ASP A 1 198 ? 20.826 7.174 -3.475 1.00 47.59 198 ASP A C 1
ATOM 1612 O O . ASP A 1 198 ? 20.389 7.569 -4.556 1.00 47.59 198 ASP A O 1
ATOM 1616 N N . LYS A 1 199 ? 21.045 5.874 -3.271 1.00 48.03 199 LYS A N 1
ATOM 1617 C CA . LYS A 1 199 ? 20.782 4.815 -4.248 1.00 48.03 199 LYS A CA 1
ATOM 1618 C C . LYS A 1 199 ? 19.541 4.016 -3.835 1.00 48.03 199 LYS A C 1
ATOM 1620 O O . LYS A 1 199 ? 19.352 3.779 -2.639 1.00 48.03 199 LYS A O 1
ATOM 1625 N N . PRO A 1 200 ? 18.737 3.495 -4.784 1.00 48.34 200 PRO A N 1
ATOM 1626 C CA . PRO A 1 200 ? 17.609 2.585 -4.514 1.00 48.34 200 PRO A CA 1
ATOM 1627 C C . PRO A 1 200 ? 18.042 1.200 -3.964 1.00 48.34 200 PRO A C 1
ATOM 1629 O O . PRO A 1 200 ? 17.345 0.194 -4.089 1.00 48.34 200 PRO A O 1
ATOM 1632 N N . THR A 1 201 ? 19.217 1.117 -3.332 1.00 47.22 201 THR A N 1
ATOM 1633 C CA . THR A 1 201 ? 19.898 -0.096 -2.869 1.00 47.22 201 THR A CA 1
ATOM 1634 C C . THR A 1 201 ? 19.656 -0.326 -1.376 1.00 47.22 201 THR A C 1
ATOM 1636 O O . THR A 1 201 ? 20.554 -0.285 -0.542 1.00 47.22 201 THR A O 1
ATOM 1639 N N . ASN A 1 202 ? 18.386 -0.560 -1.080 1.00 57.94 202 ASN A N 1
ATOM 1640 C CA . ASN A 1 202 ? 17.728 -0.890 0.182 1.00 57.94 202 ASN A CA 1
ATOM 1641 C C . ASN A 1 202 ? 18.419 -1.918 1.110 1.00 57.94 202 ASN A C 1
ATOM 1643 O O . ASN A 1 202 ? 18.158 -3.109 1.018 1.00 57.94 202 ASN A O 1
ATOM 1647 N N . MET A 1 203 ? 19.169 -1.498 2.124 1.00 52.00 203 MET A N 1
ATOM 1648 C CA . MET A 1 203 ? 19.200 -2.287 3.365 1.00 52.00 203 MET A CA 1
ATOM 1649 C C . MET A 1 203 ? 18.519 -1.492 4.472 1.00 52.00 203 MET A C 1
ATOM 1651 O O . MET A 1 203 ? 19.157 -0.699 5.153 1.00 52.00 203 MET A O 1
ATOM 1655 N N . ASP A 1 204 ? 17.220 -1.722 4.670 1.00 62.12 204 ASP A N 1
ATOM 1656 C CA . ASP A 1 204 ? 16.621 -1.540 5.993 1.00 62.12 204 ASP A CA 1
ATOM 1657 C C . ASP A 1 204 ? 16.430 -2.943 6.564 1.00 62.12 204 ASP A C 1
ATOM 1659 O O . ASP A 1 204 ? 15.593 -3.719 6.109 1.00 62.12 204 ASP A O 1
ATOM 1663 N N . TYR A 1 205 ? 17.257 -3.297 7.544 1.00 63.81 205 TYR A N 1
ATOM 1664 C CA . TYR A 1 205 ? 17.266 -4.620 8.172 1.00 63.81 205 TYR A CA 1
ATOM 1665 C C . TYR A 1 205 ? 15.962 -4.949 8.922 1.00 63.81 205 TYR A C 1
ATOM 1667 O O . TYR A 1 205 ? 15.821 -6.053 9.456 1.00 63.81 205 TYR A O 1
ATOM 1675 N N . ARG A 1 206 ? 15.033 -3.992 8.995 1.00 70.06 206 ARG A N 1
ATOM 1676 C CA . ARG A 1 206 ? 13.712 -4.139 9.606 1.00 70.06 206 ARG A CA 1
ATOM 1677 C C . ARG A 1 206 ? 12.605 -4.365 8.583 1.00 70.06 206 ARG A C 1
ATOM 1679 O O . ARG A 1 206 ? 11.552 -4.841 8.983 1.00 70.06 206 ARG A O 1
ATOM 1686 N N . LEU A 1 207 ? 12.839 -4.055 7.304 1.00 79.06 207 LEU A N 1
ATOM 1687 C CA . LEU A 1 207 ? 11.829 -4.206 6.261 1.00 79.06 207 LEU A CA 1
ATOM 1688 C C . LEU A 1 207 ? 11.794 -5.646 5.741 1.00 79.06 207 LEU A C 1
ATOM 1690 O O . LEU A 1 207 ? 12.836 -6.282 5.547 1.00 79.06 207 LEU A O 1
ATOM 1694 N N . GLY A 1 208 ? 10.578 -6.134 5.509 1.00 88.62 208 GLY A N 1
ATOM 1695 C CA . GLY A 1 208 ? 10.297 -7.309 4.688 1.00 88.62 208 GLY A CA 1
ATOM 1696 C C . GLY A 1 208 ? 9.163 -7.020 3.705 1.00 88.62 208 GLY A C 1
ATOM 1697 O O . GLY A 1 208 ? 8.897 -5.862 3.379 1.00 88.62 208 GLY A O 1
ATOM 1698 N N . VAL A 1 209 ? 8.480 -8.064 3.242 1.00 92.88 209 VAL A N 1
ATOM 1699 C CA . VAL A 1 209 ? 7.326 -7.947 2.342 1.00 92.88 209 VAL A CA 1
ATOM 1700 C C . VAL A 1 209 ? 6.153 -8.784 2.830 1.00 92.88 209 VAL A C 1
ATOM 1702 O O . VAL A 1 209 ? 6.299 -9.974 3.113 1.00 92.88 209 VAL A O 1
ATOM 1705 N N . LEU A 1 210 ? 4.960 -8.194 2.849 1.00 95.31 210 LEU A N 1
ATOM 1706 C CA . LEU A 1 210 ? 3.704 -8.938 2.953 1.00 95.31 210 LEU A CA 1
ATOM 1707 C C . LEU A 1 210 ? 3.397 -9.648 1.625 1.00 95.31 210 LEU A C 1
ATOM 1709 O O . LEU A 1 210 ? 2.810 -9.067 0.714 1.00 95.31 210 LEU A O 1
ATOM 1713 N N . GLY A 1 211 ? 3.816 -10.906 1.497 1.00 96.00 211 GLY A N 1
ATOM 1714 C CA . GLY A 1 211 ? 3.642 -11.680 0.272 1.00 96.00 211 GLY A CA 1
ATOM 1715 C C . GLY A 1 211 ? 2.174 -11.795 -0.147 1.00 96.00 211 GLY A C 1
ATOM 1716 O O . GLY A 1 211 ? 1.299 -12.113 0.661 1.00 96.00 211 GLY A O 1
ATOM 1717 N N . CYS A 1 212 ? 1.907 -11.552 -1.425 1.00 97.06 212 CYS A N 1
ATOM 1718 C CA . CYS A 1 212 ? 0.587 -11.646 -2.028 1.00 97.06 212 CYS A CA 1
ATOM 1719 C C . CYS A 1 212 ? 0.491 -12.835 -2.983 1.00 97.06 212 CYS A C 1
ATOM 1721 O O . CYS A 1 212 ? 1.470 -13.235 -3.603 1.00 97.06 212 CYS A O 1
ATOM 1723 N N . SER A 1 213 ? -0.708 -13.391 -3.111 1.00 95.75 213 SER A N 1
ATOM 1724 C CA . SER A 1 213 ? -1.031 -14.463 -4.056 1.00 95.75 213 SER A CA 1
ATOM 1725 C C . SER A 1 213 ? -2.411 -14.224 -4.645 1.00 95.75 213 SER A C 1
ATOM 1727 O O . SER A 1 213 ? -3.331 -13.832 -3.925 1.00 95.75 213 SER A O 1
ATOM 1729 N N . GLU A 1 214 ? -2.570 -14.472 -5.938 1.00 93.62 214 GLU A N 1
ATOM 1730 C CA . GLU A 1 214 ? -3.893 -14.540 -6.551 1.00 93.62 214 GLU A CA 1
ATOM 1731 C C . GLU A 1 214 ? -4.674 -15.733 -6.000 1.00 93.62 214 GLU A C 1
ATOM 1733 O O . GLU A 1 214 ? -4.104 -16.781 -5.684 1.00 93.62 214 GLU A O 1
ATOM 1738 N N . ILE A 1 215 ? -5.995 -15.590 -5.898 1.00 91.50 215 ILE A N 1
ATOM 1739 C CA . ILE A 1 215 ? -6.883 -16.679 -5.499 1.00 91.50 215 ILE A CA 1
ATOM 1740 C C . ILE A 1 215 ? -7.532 -17.259 -6.761 1.00 91.50 215 ILE A C 1
ATOM 1742 O O . ILE A 1 215 ? -8.400 -16.618 -7.362 1.00 91.50 215 ILE A O 1
ATOM 1746 N N . PRO A 1 216 ? -7.176 -18.492 -7.165 1.00 87.44 216 PRO A N 1
ATOM 1747 C CA . PRO A 1 216 ? -7.714 -19.090 -8.378 1.00 87.44 216 PRO A CA 1
ATOM 1748 C C . PRO A 1 216 ? -9.243 -19.170 -8.356 1.00 87.44 216 PRO A C 1
ATOM 1750 O O . PRO A 1 216 ? -9.854 -19.613 -7.374 1.00 87.44 216 PRO A O 1
ATOM 1753 N N . GLY A 1 217 ? -9.860 -18.731 -9.456 1.00 86.19 217 GLY A N 1
ATOM 1754 C CA . GLY A 1 217 ? -11.313 -18.736 -9.625 1.00 86.19 217 GLY A CA 1
ATOM 1755 C C . GLY A 1 217 ? -12.059 -17.817 -8.653 1.00 86.19 217 GLY A C 1
ATOM 1756 O O . GLY A 1 217 ? -13.252 -18.027 -8.426 1.00 86.19 217 GLY A O 1
ATOM 1757 N N . PHE A 1 218 ? -11.384 -16.824 -8.056 1.00 89.12 218 PHE A N 1
ATOM 1758 C CA . PHE A 1 218 ? -11.970 -15.960 -7.033 1.00 89.12 218 PHE A CA 1
ATOM 1759 C C . PHE A 1 218 ? -13.307 -15.352 -7.461 1.00 89.12 218 PHE A C 1
ATOM 1761 O O . PHE A 1 218 ? -14.281 -15.504 -6.732 1.00 89.12 218 PHE A O 1
ATOM 1768 N N . ALA A 1 219 ? -13.391 -14.735 -8.645 1.00 81.75 219 ALA A N 1
ATOM 1769 C CA . ALA A 1 219 ? -14.614 -14.075 -9.108 1.00 81.75 219 ALA A CA 1
ATOM 1770 C C . ALA A 1 219 ? -15.832 -15.021 -9.102 1.00 81.75 219 ALA A C 1
ATOM 1772 O O . ALA A 1 219 ? -16.877 -14.702 -8.530 1.00 81.75 219 ALA A O 1
ATOM 1773 N N . GLN A 1 220 ? -15.670 -16.228 -9.655 1.00 82.31 220 GLN A N 1
ATOM 1774 C CA . GLN A 1 220 ? -16.725 -17.243 -9.703 1.00 82.31 220 GLN A CA 1
ATOM 1775 C C . GLN A 1 220 ? -17.111 -17.726 -8.297 1.00 82.31 220 GLN A C 1
ATOM 1777 O O . GLN A 1 220 ? -18.290 -17.793 -7.940 1.00 82.31 220 GLN A O 1
ATOM 1782 N N . ARG A 1 221 ? -16.114 -18.042 -7.468 1.00 82.38 221 ARG A N 1
ATOM 1783 C CA . ARG A 1 221 ? -16.311 -18.550 -6.103 1.00 82.38 221 ARG A CA 1
ATOM 1784 C C . ARG A 1 221 ? -16.938 -17.504 -5.180 1.00 82.38 221 ARG A C 1
ATOM 1786 O O . ARG A 1 221 ? -17.825 -17.817 -4.384 1.00 82.38 221 ARG A O 1
ATOM 1793 N N . TRP A 1 222 ? -16.534 -16.246 -5.320 1.00 80.00 222 TRP A N 1
ATOM 1794 C CA . TRP A 1 222 ? -17.057 -15.125 -4.549 1.00 80.00 222 TRP A CA 1
ATOM 1795 C C . TRP A 1 222 ? -18.526 -14.850 -4.878 1.00 80.00 222 TRP A C 1
ATOM 1797 O O . TRP A 1 222 ? -19.339 -14.738 -3.954 1.00 80.00 222 TRP A O 1
ATOM 1807 N N . ALA A 1 223 ? -18.899 -14.843 -6.164 1.00 78.88 223 ALA A N 1
ATOM 1808 C CA . ALA A 1 223 ? -20.289 -14.697 -6.605 1.00 78.88 223 ALA A CA 1
ATOM 1809 C C . ALA A 1 223 ? -21.202 -15.799 -6.030 1.00 78.88 223 ALA A C 1
ATOM 1811 O O . ALA A 1 223 ? -22.279 -15.516 -5.492 1.00 78.88 223 ALA A O 1
ATOM 1812 N N . ASN A 1 224 ? -20.734 -17.050 -6.038 1.00 77.81 224 ASN A N 1
ATOM 1813 C CA . ASN A 1 224 ? -21.449 -18.189 -5.451 1.00 77.81 224 ASN A CA 1
ATOM 1814 C C . ASN A 1 224 ? -21.608 -18.074 -3.925 1.00 77.81 224 ASN A C 1
ATOM 1816 O O . ASN A 1 224 ? -22.619 -18.494 -3.362 1.00 77.81 224 ASN A O 1
ATOM 1820 N N . SER A 1 225 ? -20.629 -17.489 -3.231 1.00 75.31 225 SER A N 1
ATOM 1821 C CA . SER A 1 225 ? -20.687 -17.326 -1.773 1.00 75.31 225 SER A CA 1
ATOM 1822 C C . SER A 1 225 ? -21.714 -16.277 -1.323 1.00 75.31 225 SER A C 1
ATOM 1824 O O . SER A 1 225 ? -22.320 -16.421 -0.259 1.00 75.31 225 SER A O 1
ATOM 1826 N N . ARG A 1 226 ? -21.945 -15.234 -2.135 1.00 76.12 226 ARG A N 1
ATOM 1827 C CA . ARG A 1 226 ? -22.914 -14.167 -1.837 1.00 76.12 226 ARG A CA 1
ATOM 1828 C C . ARG A 1 226 ? -24.350 -14.566 -2.164 1.00 76.12 226 ARG A C 1
ATOM 1830 O O . ARG A 1 226 ? -25.242 -14.285 -1.371 1.00 76.12 226 ARG A O 1
ATOM 1837 N N . SER A 1 227 ? -24.570 -15.272 -3.271 1.00 69.75 227 SER A N 1
ATOM 1838 C CA . SER A 1 227 ? -25.905 -15.741 -3.682 1.00 69.75 227 SER A CA 1
ATOM 1839 C C . SER A 1 227 ? -26.527 -16.733 -2.690 1.00 69.75 227 SER A C 1
ATOM 1841 O O . SER A 1 227 ? -27.729 -16.691 -2.440 1.00 69.75 227 SER A O 1
ATOM 1843 N N . ARG A 1 228 ? -25.712 -17.564 -2.027 1.00 60.69 228 ARG A N 1
ATOM 1844 C CA . ARG A 1 228 ? -26.175 -18.508 -0.991 1.00 60.69 228 ARG A CA 1
ATOM 1845 C C . ARG A 1 228 ? -26.740 -17.849 0.275 1.00 60.69 228 ARG A C 1
ATOM 1847 O O . ARG A 1 228 ? -27.420 -18.530 1.036 1.00 60.69 228 ARG A O 1
ATOM 1854 N N . LYS A 1 229 ? -26.481 -16.558 0.523 1.00 55.34 229 LYS A N 1
ATOM 1855 C CA . LYS A 1 229 ? -27.025 -15.838 1.691 1.00 55.34 229 LYS A CA 1
ATOM 1856 C C . LYS A 1 229 ? -28.466 -15.339 1.500 1.00 55.34 229 LYS A C 1
ATOM 1858 O O . LYS A 1 229 ? -29.048 -14.887 2.474 1.00 55.34 229 LYS A O 1
ATOM 1863 N N . VAL A 1 230 ? -29.031 -15.416 0.291 1.00 52.59 230 VAL A N 1
ATOM 1864 C CA . VAL A 1 230 ? -30.375 -14.879 -0.018 1.00 52.59 230 VAL A CA 1
ATOM 1865 C C . VAL A 1 230 ? -31.491 -15.923 0.176 1.00 52.59 230 VAL A C 1
ATOM 1867 O O . VAL A 1 230 ? -32.657 -15.565 0.262 1.00 52.59 230 VAL A O 1
ATOM 1870 N N . TYR A 1 231 ? -31.148 -17.209 0.303 1.00 44.69 231 TYR A N 1
ATOM 1871 C CA . TYR A 1 231 ? -32.111 -18.322 0.359 1.00 44.69 231 TYR A CA 1
ATOM 1872 C C . TYR A 1 231 ? -32.142 -19.049 1.715 1.00 44.69 231 TYR A C 1
ATOM 1874 O O . TYR A 1 231 ? -32.164 -20.280 1.759 1.00 44.69 231 TYR A O 1
ATOM 1882 N N . LYS A 1 232 ? -32.100 -18.314 2.829 1.00 41.91 232 LYS A N 1
ATOM 1883 C CA . LYS A 1 232 ? -32.320 -18.873 4.170 1.00 41.91 232 LYS A CA 1
ATOM 1884 C C . LYS A 1 232 ? -33.216 -17.982 5.004 1.00 41.91 232 LYS A C 1
ATOM 1886 O O . LYS A 1 232 ? -32.982 -16.757 4.968 1.00 41.91 232 LYS A O 1
#

Secondary structure (DSSP, 8-state):
---EEEETTTTEEEESS-BSTT--GGGHHHHHHTTT-BPPPHHHHHHHHHHHHHHHTTSS---BSTTTTT----THHHHHHHIIIII-GGG--EEEEEEEEEE-TTSGGGEEEEEEEEEETTEEEEEEEEEPPS---S-EEEETT-B-TTS-B-SB-S--S--TTTEEEEE---TT-EEEEE-SSS-EEEEEE--TTSSS----TT-BB--EEE-TTHHHHHHHHHHTTS--

Solvent-accessible surface area (backbone atoms only — not comparable to full-atom values): 12279 Å² total; per-residue (Å²): 129,74,63,27,36,46,35,75,95,73,36,28,22,33,34,81,55,63,41,68,67,54,43,31,71,82,53,41,31,56,59,30,48,80,73,68,26,35,60,30,34,46,39,60,45,48,51,44,54,49,49,38,48,36,29,66,73,69,75,39,84,49,23,34,45,88,46,48,86,86,42,71,58,56,70,70,58,43,48,56,50,32,35,24,58,52,60,16,50,94,79,27,40,40,26,51,36,30,37,37,29,38,80,31,83,89,15,43,97,35,19,25,38,34,20,60,51,38,57,52,99,93,42,79,42,64,74,38,77,46,63,30,67,74,46,47,86,56,74,42,32,20,26,72,91,33,55,40,90,70,37,41,42,54,38,70,30,95,54,80,58,94,39,84,84,56,40,33,39,34,36,34,78,40,72,63,17,33,31,32,40,32,6,55,94,53,42,32,46,32,18,61,53,64,37,102,73,86,40,78,72,32,73,47,73,74,28,19,28,37,40,22,33,80,43,86,64,34,72,64,55,50,54,56,58,58,58,64,67,74,79,118

Mean predicted aligned error: 5.19 Å